Protein AF-A0A535A5F4-F1 (afdb_monomer)

Nearest PDB structures (foldseek):
  5dir-assembly2_B  TM=8.903E-01  e=4.671E-10  Pseudomonas aeruginosa PAO1
  6ryo-assembly1_A  TM=9.021E-01  e=8.769E-10  Staphylococcus aureus
  6ryp-assembly1_A  TM=8.010E-01  e=1.041E-09  Staphylococcus aureus
  5dir-assembly4_D  TM=8.953E-01  e=2.292E-08  Pseudomonas aeruginosa PAO1
  6fms-assembly2_B  TM=8.922E-01  e=5.110E-08  Pseudomonas aeruginosa PAO1

Solvent-accessible surface area (backbone atoms only — not comparable to full-atom values): 15641 Å² total; per-residue (Å²): 134,81,87,81,88,84,91,85,88,80,92,81,91,80,89,80,87,86,87,80,90,81,85,82,90,82,90,82,86,88,77,85,85,89,84,78,95,77,92,80,81,90,79,93,83,89,85,82,86,85,88,79,90,88,89,86,87,78,92,82,92,80,78,90,79,74,83,78,80,80,83,86,80,87,84,86,84,76,71,78,68,60,64,76,71,62,65,70,82,71,59,56,65,55,40,21,50,50,34,14,49,53,40,26,50,53,24,52,49,51,41,51,52,42,66,73,73,35,58,82,76,38,72,46,67,76,52,64,70,42,34,28,43,33,33,38,77,47,44,37,68,91,41,42,88,63,85,37,22,45,58,53,53,51,52,53,41,54,52,50,52,51,49,49,56,50,50,56,63,75,46,67,91,56,66,71,66,57,34,34,33,49,6,28,22,47,9,11,45,49,36,52,47,50,34,36,75,74,70,51,27,32,71,23,31,47,33,44,35,52,87,90,59,53,53,80,60,35,37,61,23,57,54,28,30,52,51,20,49,48,53,52,50,52,51,53,67,75,62,45,69,80,64,70,70,76,80,116

Foldseek 3Di:
DDDDDDDDDDDDDDDDDDDDDDDDDDDDDDDDDDDDDDDDDDDDDDDDDDDDDDDDDDDDDDDDDDPDPPPPDDDPPPDPVVVVVPPPDDCLVVLLQVLLVVLLCQQVVVLVVLPVPAPAQDWDDPPHQFKIWHFYWALQVVCVVVVASLPVLLVVLVVLLVVLVVVSVVQVVHDNVLSSLSSLLNSLSVNQNVCCVPPSTGTFTIWGDHDPDIDPTHTSSVVSNCSSVVVVVVVVVVPPPVVVPPPD

Radius of gyration: 42.4 Å; Cα contacts (8 Å, |Δi|>4): 212; chains: 1; bounding box: 66×108×122 Å

pLDDT: mean 74.23, std 24.76, range [30.0, 98.75]

Structure (mmCIF, N/CA/C/O backbone):
data_AF-A0A535A5F4-F1
#
_entry.id   AF-A0A535A5F4-F1
#
loop_
_atom_site.group_PDB
_atom_site.id
_atom_site.type_symbol
_atom_site.label_atom_id
_atom_site.label_alt_id
_atom_site.label_comp_id
_atom_site.label_asym_id
_atom_site.label_entity_id
_atom_site.label_seq_id
_atom_site.pdbx_PDB_ins_code
_atom_site.Cartn_x
_atom_site.Cartn_y
_atom_site.Cartn_z
_atom_site.occupancy
_atom_site.B_iso_or_equiv
_atom_site.auth_seq_id
_atom_site.auth_comp_id
_atom_site.auth_asym_id
_atom_site.auth_atom_id
_atom_site.pdbx_PDB_model_num
ATOM 1 N N . MET A 1 1 ? 37.051 69.089 -17.758 1.00 39.44 1 MET A N 1
ATOM 2 C CA . MET A 1 1 ? 35.901 70.012 -17.624 1.00 39.44 1 MET A CA 1
ATOM 3 C C . MET A 1 1 ? 34.998 69.446 -16.537 1.00 39.44 1 MET A C 1
ATOM 5 O O . MET A 1 1 ? 34.735 68.257 -16.598 1.00 39.44 1 MET A O 1
ATOM 9 N N . ARG A 1 2 ? 34.909 70.151 -15.394 1.00 38.62 2 ARG A N 1
ATOM 10 C CA . ARG A 1 2 ? 33.674 70.741 -14.811 1.00 38.62 2 ARG A CA 1
ATOM 11 C C . ARG A 1 2 ? 32.606 69.678 -14.514 1.00 38.62 2 ARG A C 1
ATOM 13 O O . ARG A 1 2 ? 32.155 69.034 -15.444 1.00 38.62 2 ARG A O 1
ATOM 20 N N . GLY A 1 3 ? 32.346 69.360 -13.243 1.00 36.31 3 GLY A N 1
ATOM 21 C CA . GLY A 1 3 ? 31.330 70.045 -12.412 1.00 36.31 3 GLY A CA 1
ATOM 22 C C . GLY A 1 3 ? 30.020 69.245 -12.554 1.00 36.31 3 GLY A C 1
ATOM 23 O O . GLY A 1 3 ? 29.757 68.766 -13.641 1.00 36.31 3 GLY A O 1
ATOM 24 N N . GLU A 1 4 ? 29.203 68.905 -11.563 1.00 41.66 4 GLU A N 1
ATOM 25 C CA . GLU A 1 4 ? 28.796 69.539 -10.312 1.00 41.66 4 GLU A CA 1
ATOM 26 C C . GLU A 1 4 ? 28.154 68.453 -9.402 1.00 41.66 4 GLU A C 1
ATOM 28 O O . GLU A 1 4 ? 27.526 67.512 -9.883 1.00 41.66 4 GLU A O 1
ATOM 33 N N . ARG A 1 5 ? 28.309 68.581 -8.077 1.00 45.53 5 ARG A N 1
ATOM 34 C CA . ARG A 1 5 ? 27.265 68.229 -7.076 1.00 45.53 5 ARG A CA 1
ATOM 35 C C . ARG A 1 5 ? 26.479 69.539 -6.770 1.00 45.53 5 ARG A C 1
ATOM 37 O O . ARG A 1 5 ? 26.978 70.559 -7.247 1.00 45.53 5 ARG A O 1
ATOM 44 N N . PRO A 1 6 ? 25.433 69.638 -5.903 1.00 58.66 6 PRO A N 1
ATOM 45 C CA . PRO A 1 6 ? 24.819 68.667 -4.966 1.00 58.66 6 PRO A CA 1
ATOM 46 C C . PRO A 1 6 ? 23.264 68.797 -4.807 1.00 58.66 6 PRO A C 1
ATOM 48 O O . PRO A 1 6 ? 22.626 69.544 -5.538 1.00 58.66 6 PRO A O 1
ATOM 51 N N . ASP A 1 7 ? 22.724 68.156 -3.746 1.00 43.00 7 ASP A N 1
ATOM 52 C CA . ASP A 1 7 ? 21.618 68.657 -2.878 1.00 43.00 7 ASP A CA 1
ATOM 53 C C . ASP A 1 7 ? 20.161 68.392 -3.377 1.00 43.00 7 ASP A C 1
ATOM 55 O O . ASP A 1 7 ? 19.919 68.406 -4.573 1.00 43.00 7 ASP A O 1
ATOM 59 N N . GLN A 1 8 ? 19.097 68.075 -2.613 1.00 45.12 8 GLN A N 1
ATOM 60 C CA . GLN A 1 8 ? 18.689 68.172 -1.191 1.00 45.12 8 GLN A CA 1
ATOM 61 C C . GLN A 1 8 ? 17.629 67.079 -0.905 1.00 45.12 8 GLN A C 1
ATOM 63 O O . GLN A 1 8 ? 16.902 66.682 -1.809 1.00 45.12 8 GLN A O 1
ATOM 68 N N . GLY A 1 9 ? 17.518 66.501 0.295 1.00 36.09 9 GLY A N 1
ATOM 69 C CA . GLY A 1 9 ? 16.697 67.021 1.408 1.00 36.09 9 GLY A CA 1
ATOM 70 C C . GLY A 1 9 ? 15.713 65.915 1.854 1.00 36.09 9 GLY A C 1
ATOM 71 O O . GLY A 1 9 ? 15.371 65.057 1.052 1.00 36.09 9 GLY A O 1
ATOM 72 N N . GLY A 1 10 ? 15.238 65.769 3.091 1.00 38.94 10 GLY A N 1
ATOM 73 C CA . GLY A 1 10 ? 15.421 66.462 4.367 1.00 38.94 10 GLY A CA 1
ATOM 74 C C . GLY A 1 10 ? 15.397 65.408 5.492 1.00 38.94 10 GLY A C 1
ATOM 75 O O . GLY A 1 10 ? 14.951 64.282 5.301 1.00 38.94 10 GLY A O 1
ATOM 76 N N . ASP A 1 11 ? 16.121 65.612 6.585 1.00 42.75 11 ASP A N 1
ATOM 77 C CA . ASP A 1 11 ? 15.753 66.399 7.772 1.00 42.75 11 ASP A CA 1
ATOM 78 C C . ASP A 1 11 ? 14.728 65.703 8.690 1.00 42.75 11 ASP A C 1
ATOM 80 O O . ASP A 1 11 ? 13.557 65.545 8.354 1.00 42.75 11 ASP A O 1
ATOM 84 N N . ARG A 1 12 ? 15.225 65.395 9.901 1.00 48.50 12 ARG A N 1
ATOM 85 C CA . ARG A 1 12 ? 14.626 65.516 11.253 1.00 48.50 12 ARG A CA 1
ATOM 86 C C . ARG A 1 12 ? 14.853 64.248 12.080 1.00 48.50 12 ARG A C 1
ATOM 88 O O . ARG A 1 12 ? 14.164 63.252 11.945 1.00 48.50 12 ARG A O 1
ATOM 95 N N . ARG A 1 13 ? 15.942 64.180 12.855 1.00 38.47 13 ARG A N 1
ATOM 96 C CA . ARG A 1 13 ? 16.091 64.754 14.213 1.00 38.47 13 ARG A CA 1
ATOM 97 C C . ARG A 1 13 ? 15.014 64.248 15.190 1.00 38.47 13 ARG A C 1
ATOM 99 O O . ARG A 1 13 ? 13.941 64.832 15.230 1.00 38.47 13 ARG A O 1
ATOM 106 N N . ARG A 1 14 ? 15.373 63.298 16.068 1.00 42.31 14 ARG A N 1
ATOM 107 C CA . ARG A 1 14 ? 15.559 63.484 17.535 1.00 42.31 14 ARG A CA 1
ATOM 108 C C . ARG A 1 14 ? 15.266 62.215 18.356 1.00 42.31 14 ARG A C 1
ATOM 110 O O . ARG A 1 14 ? 14.206 61.633 18.208 1.00 42.31 14 ARG A O 1
ATOM 117 N N . CYS A 1 15 ? 16.184 61.960 19.304 1.00 33.00 15 CYS A N 1
ATOM 118 C CA . CYS A 1 15 ? 15.957 61.613 20.726 1.00 33.00 15 CYS A CA 1
ATOM 119 C C . CYS A 1 15 ? 15.175 60.315 21.024 1.00 33.00 15 CYS A C 1
ATOM 121 O O . CYS A 1 15 ? 14.023 60.197 20.646 1.00 33.00 15 CYS A O 1
ATOM 123 N N . ARG A 1 16 ? 15.669 59.306 21.752 1.00 38.66 16 ARG A N 1
ATOM 124 C CA . ARG A 1 16 ? 16.337 59.219 23.077 1.00 38.66 16 ARG A CA 1
ATOM 125 C C . ARG A 1 16 ? 16.863 57.764 23.171 1.00 38.66 16 ARG A C 1
ATOM 127 O O . ARG A 1 16 ? 16.154 56.869 22.732 1.00 38.66 16 ARG A O 1
ATOM 134 N N . ALA A 1 17 ? 18.113 57.453 23.509 1.00 37.38 17 ALA A N 1
ATOM 135 C CA . ALA A 1 17 ? 18.771 57.523 24.821 1.00 37.38 17 ALA A CA 1
ATOM 136 C C . ALA A 1 17 ? 18.005 56.823 25.968 1.00 37.38 17 ALA A C 1
ATOM 138 O O . ALA A 1 17 ? 16.895 57.218 26.310 1.00 37.38 17 ALA A O 1
ATOM 139 N N . ASP A 1 18 ? 18.696 55.848 26.563 1.00 41.62 18 ASP A N 1
ATOM 140 C CA . ASP A 1 18 ? 18.536 55.272 27.904 1.00 41.62 18 ASP A CA 1
ATOM 141 C C .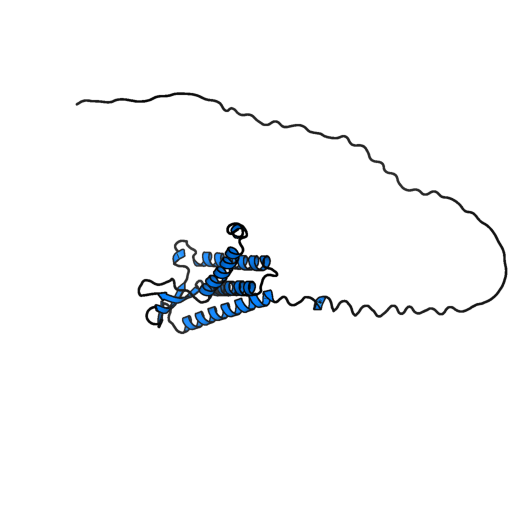 ASP A 1 18 ? 17.475 54.187 28.147 1.00 41.62 18 ASP A C 1
ATOM 143 O O . ASP A 1 18 ? 16.345 54.437 28.556 1.00 41.62 18 ASP A O 1
ATOM 147 N N . GLN A 1 19 ? 17.927 52.932 28.068 1.00 51.25 19 GLN A N 1
ATOM 148 C CA . GLN A 1 19 ? 17.521 51.909 29.033 1.00 51.25 19 GLN A CA 1
ATOM 149 C C . GLN A 1 19 ? 18.762 51.419 29.788 1.00 51.25 19 GLN A C 1
ATOM 151 O O . GLN A 1 19 ? 19.560 50.676 29.212 1.00 51.25 19 GLN A O 1
ATOM 156 N N . PRO A 1 20 ? 18.944 51.786 31.069 1.00 45.97 20 PRO A N 1
ATOM 157 C CA . PRO A 1 20 ? 19.854 51.076 31.938 1.00 45.97 20 PRO A CA 1
ATOM 158 C C . PRO A 1 20 ? 19.118 50.046 32.803 1.00 45.97 20 PRO A C 1
ATOM 160 O O . PRO A 1 20 ? 17.975 50.207 33.226 1.00 45.97 20 PRO A O 1
ATOM 163 N N . ALA A 1 21 ? 19.868 48.976 33.040 1.00 41.94 21 ALA A N 1
ATOM 164 C CA . ALA A 1 21 ? 19.656 47.842 33.921 1.00 41.94 21 ALA A CA 1
ATOM 165 C C . ALA A 1 21 ? 18.841 48.091 35.208 1.00 41.94 21 ALA A C 1
ATOM 167 O O . ALA A 1 21 ? 19.124 48.999 35.985 1.00 41.94 21 ALA A O 1
ATOM 168 N N . GLY A 1 22 ? 17.940 47.150 35.513 1.00 35.28 22 GLY A N 1
ATOM 169 C CA . GLY A 1 22 ? 17.275 47.023 36.810 1.00 35.28 22 GLY A CA 1
ATOM 170 C C . GLY A 1 22 ? 17.069 45.555 37.188 1.00 35.28 22 GLY A C 1
ATOM 171 O O . GLY A 1 22 ? 16.199 44.878 36.652 1.00 35.28 22 GLY A O 1
ATOM 172 N N . ARG A 1 23 ? 17.916 45.061 38.098 1.00 43.16 23 ARG A N 1
ATOM 173 C CA . ARG A 1 23 ? 17.850 43.748 38.772 1.00 43.16 23 ARG A CA 1
ATOM 1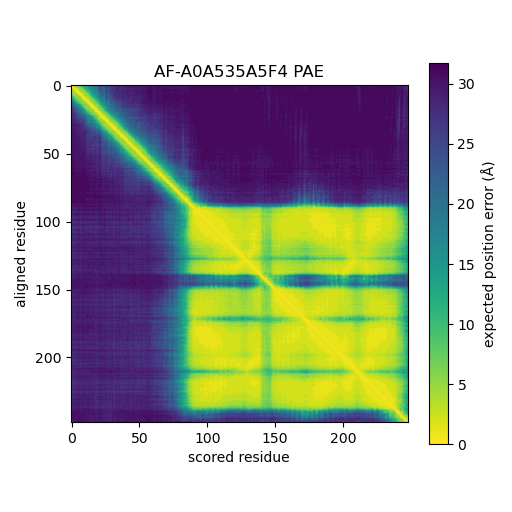74 C C . ARG A 1 23 ? 16.589 43.619 39.665 1.00 43.16 23 ARG A C 1
ATOM 176 O O . ARG A 1 23 ? 15.956 44.626 39.968 1.00 43.16 23 ARG A O 1
ATOM 183 N N . PRO A 1 24 ? 16.230 42.396 40.110 1.00 46.00 24 PRO A N 1
ATOM 184 C CA . PRO A 1 24 ? 14.883 42.049 40.570 1.00 46.00 24 PRO A CA 1
ATOM 185 C C . PRO A 1 24 ? 14.650 42.338 42.063 1.00 46.00 24 PRO A C 1
ATOM 187 O O . PRO A 1 24 ? 15.604 42.277 42.845 1.00 46.00 24 PRO A O 1
ATOM 190 N N . PRO A 1 25 ? 13.393 42.491 42.517 1.00 45.62 25 PRO A N 1
ATOM 191 C CA . PRO A 1 25 ? 13.064 42.363 43.930 1.00 45.62 25 PRO A CA 1
ATOM 192 C C . PRO A 1 25 ? 12.853 40.888 44.312 1.00 45.62 25 PRO A C 1
ATOM 194 O O . PRO A 1 25 ? 11.960 40.208 43.807 1.00 45.62 25 PRO A O 1
ATOM 197 N N . ARG A 1 26 ? 13.678 40.400 45.245 1.00 38.09 26 ARG A N 1
ATOM 198 C CA . ARG A 1 26 ? 13.405 39.236 46.104 1.00 38.09 26 ARG A CA 1
ATOM 199 C C . ARG A 1 26 ? 12.871 39.728 47.460 1.00 38.09 26 ARG A C 1
ATOM 201 O O . ARG A 1 26 ? 13.299 40.781 47.915 1.00 38.09 26 ARG A O 1
ATOM 208 N N . LEU A 1 27 ? 12.113 38.844 48.125 1.00 38.03 27 LEU A N 1
ATOM 209 C CA . LEU A 1 27 ? 11.795 38.739 49.570 1.00 38.03 27 LEU A CA 1
ATOM 210 C C . LEU A 1 27 ? 10.454 39.309 50.068 1.00 38.03 27 LEU A C 1
ATOM 212 O O . LEU A 1 27 ? 10.328 40.494 50.333 1.00 38.03 27 LEU A O 1
ATOM 216 N N . ALA A 1 28 ? 9.532 38.391 50.377 1.00 37.25 28 ALA A N 1
ATOM 217 C CA . ALA A 1 28 ? 9.028 38.111 51.735 1.00 37.25 28 ALA A CA 1
ATOM 218 C C . ALA A 1 28 ? 8.307 36.743 51.664 1.00 37.25 28 ALA A C 1
ATOM 220 O O . ALA A 1 28 ? 7.344 36.600 50.926 1.00 37.25 28 ALA A O 1
ATOM 221 N N . ARG A 1 29 ? 8.843 35.609 52.140 1.00 34.56 29 ARG A N 1
ATOM 222 C CA . ARG A 1 29 ? 9.010 35.163 53.539 1.00 34.56 29 ARG A CA 1
ATOM 223 C C . ARG A 1 29 ? 7.795 35.463 54.426 1.00 34.56 29 ARG A C 1
ATOM 225 O O . ARG A 1 29 ? 7.764 36.486 55.093 1.00 34.56 29 ARG A O 1
ATOM 232 N N . CYS A 1 30 ? 6.916 34.473 54.559 1.00 30.00 30 CYS A N 1
ATOM 233 C CA . CYS A 1 30 ? 6.278 34.172 55.838 1.00 30.00 30 CYS A CA 1
ATOM 234 C C . CYS A 1 30 ? 6.784 32.797 56.288 1.00 30.00 30 CYS A C 1
ATOM 236 O O . CYS A 1 30 ? 6.578 31.790 55.614 1.00 30.00 30 CYS A O 1
ATOM 238 N N . ARG A 1 31 ? 7.526 32.790 57.396 1.00 34.81 31 ARG A N 1
ATOM 239 C CA . ARG A 1 31 ? 7.988 31.609 58.123 1.00 34.81 31 ARG A CA 1
ATOM 240 C C . ARG A 1 31 ? 7.394 31.732 59.526 1.00 34.81 31 ARG A C 1
ATOM 242 O O . ARG A 1 31 ? 7.676 32.733 60.168 1.00 34.81 31 ARG A O 1
ATOM 249 N N . ASP A 1 32 ? 6.562 30.750 59.874 1.00 42.47 32 ASP A N 1
ATOM 250 C CA . ASP A 1 32 ? 6.364 30.042 61.159 1.00 42.47 32 ASP A CA 1
ATOM 251 C C . ASP A 1 32 ? 6.360 30.830 62.497 1.00 42.47 32 ASP A C 1
ATOM 253 O O . ASP A 1 32 ? 7.141 31.760 62.687 1.00 42.47 32 ASP A O 1
ATOM 257 N N . PRO A 1 33 ? 5.567 30.397 63.498 1.00 44.81 33 PRO A N 1
ATOM 258 C CA . PRO A 1 33 ? 6.141 29.395 64.398 1.00 44.81 33 PRO A CA 1
ATOM 259 C C . PRO A 1 33 ? 5.162 28.320 64.893 1.00 44.81 33 PRO A C 1
ATOM 261 O O . PRO A 1 33 ? 4.018 28.578 65.274 1.00 44.81 33 PRO A O 1
ATOM 264 N N . GLY A 1 34 ? 5.703 27.110 65.001 1.00 30.88 34 GLY A N 1
ATOM 265 C CA . GLY A 1 34 ? 5.044 25.949 65.560 1.00 30.88 34 GLY A CA 1
ATOM 266 C C . GLY A 1 34 ? 4.652 26.024 67.038 1.00 30.88 34 GLY A C 1
ATOM 267 O O . GLY A 1 34 ? 5.195 26.766 67.853 1.00 30.88 34 GLY A O 1
ATOM 268 N N . ARG A 1 35 ? 3.728 25.127 67.374 1.00 38.84 35 ARG A N 1
ATOM 269 C CA . ARG A 1 35 ? 3.528 24.442 68.661 1.00 38.84 35 ARG A CA 1
ATOM 270 C C . ARG A 1 35 ? 2.884 23.106 68.278 1.00 38.84 35 ARG A C 1
ATOM 272 O O . ARG A 1 35 ? 1.995 23.092 67.445 1.00 38.84 35 ARG A O 1
ATOM 279 N N . GLY A 1 36 ? 3.238 21.941 68.779 1.00 34.19 36 GLY A N 1
ATOM 280 C CA . GLY A 1 36 ? 4.087 21.541 69.880 1.00 34.19 36 GLY A CA 1
ATOM 281 C C . GLY A 1 36 ? 3.711 20.083 70.138 1.00 34.19 36 GLY A C 1
ATOM 282 O O . GLY A 1 36 ? 2.531 19.750 70.224 1.00 34.19 36 GLY A O 1
ATOM 283 N N . ALA A 1 37 ? 4.713 19.218 70.191 1.00 37.72 37 ALA A N 1
ATOM 284 C CA . ALA A 1 37 ? 4.582 17.814 70.537 1.00 37.72 37 ALA A CA 1
ATOM 285 C C . ALA A 1 37 ? 3.954 17.615 71.927 1.00 37.72 37 ALA A C 1
ATOM 287 O O . ALA A 1 37 ? 4.366 18.303 72.859 1.00 37.72 37 ALA A O 1
ATOM 288 N N . ARG A 1 38 ? 3.041 16.640 72.058 1.00 39.78 38 ARG A N 1
ATOM 289 C CA . ARG A 1 38 ? 2.759 15.786 73.241 1.00 39.78 38 ARG A CA 1
ATOM 290 C C . ARG A 1 38 ? 2.048 14.540 72.695 1.00 39.78 38 ARG A C 1
ATOM 292 O O . ARG A 1 38 ? 0.978 14.671 72.120 1.00 39.78 38 ARG A O 1
ATOM 299 N N . ASP A 1 39 ? 2.671 13.373 72.569 1.00 37.47 39 ASP A N 1
ATOM 300 C CA . ASP A 1 39 ? 3.054 12.410 73.615 1.00 37.47 39 ASP A CA 1
ATOM 301 C C . ASP A 1 39 ? 2.054 12.265 74.777 1.00 37.47 39 ASP A C 1
ATOM 303 O O . ASP A 1 39 ? 1.760 13.239 75.472 1.00 37.47 39 ASP A O 1
ATOM 307 N N . ARG A 1 40 ? 1.577 11.020 74.943 1.00 40.19 40 ARG A N 1
ATOM 308 C CA . ARG A 1 40 ? 0.988 10.324 76.111 1.00 40.19 40 ARG A CA 1
ATOM 309 C C . ARG A 1 40 ? 0.082 9.216 75.569 1.00 40.19 40 ARG A C 1
ATOM 311 O O . ARG A 1 40 ? -1.001 9.471 75.061 1.00 40.19 40 ARG A O 1
ATOM 318 N N . SER A 1 41 ? 0.583 8.001 75.392 1.00 34.81 41 SER A N 1
ATOM 319 C CA . SER A 1 41 ? 0.882 7.008 76.431 1.00 34.81 41 SER A CA 1
ATOM 320 C C . SER A 1 41 ? -0.363 6.493 77.176 1.00 34.81 41 SER A C 1
ATOM 322 O O . SER A 1 41 ? -1.107 7.214 77.834 1.00 34.81 41 SER A O 1
ATOM 324 N N . ARG A 1 42 ? -0.552 5.182 76.995 1.00 39.19 42 ARG A N 1
ATOM 325 C CA . ARG A 1 42 ? -1.189 4.173 77.853 1.00 39.19 42 ARG A CA 1
ATOM 326 C C . ARG A 1 42 ? -1.466 4.590 79.308 1.00 39.19 42 ARG A C 1
ATOM 328 O O . ARG A 1 42 ? -0.549 5.049 79.985 1.00 39.19 42 ARG A O 1
ATOM 335 N N . ARG A 1 43 ? -2.645 4.185 79.806 1.00 38.12 43 ARG A N 1
ATOM 336 C CA . ARG A 1 43 ? -2.921 3.337 81.004 1.00 38.12 43 ARG A CA 1
ATOM 337 C C . ARG A 1 43 ? -4.392 3.551 81.408 1.00 38.12 43 ARG A C 1
ATOM 339 O O . ARG A 1 43 ? -4.822 4.685 81.550 1.00 38.12 43 ARG A O 1
ATOM 346 N N . ASP A 1 44 ? -5.257 2.542 81.327 1.00 41.53 44 ASP A N 1
ATOM 347 C CA . ASP A 1 44 ? -5.538 1.523 82.360 1.00 41.53 44 ASP A CA 1
ATOM 348 C C . ASP A 1 44 ? -5.766 2.092 83.768 1.00 41.53 44 ASP A C 1
ATOM 350 O O . ASP A 1 44 ? -4.786 2.380 84.443 1.00 41.53 44 ASP A O 1
ATOM 354 N N . VAL A 1 45 ? -7.039 2.192 84.189 1.00 42.44 45 VAL A N 1
ATOM 355 C CA . VAL A 1 45 ? -7.610 1.942 85.540 1.00 42.44 45 VAL A CA 1
ATOM 356 C C . VAL A 1 45 ? -9.138 1.863 85.315 1.00 42.44 45 VAL A C 1
ATOM 358 O O . VAL A 1 45 ? -9.739 2.817 84.842 1.00 42.44 45 VAL A O 1
ATOM 361 N N . GLY A 1 46 ? -9.832 0.732 85.443 1.00 34.44 46 GLY A N 1
ATOM 362 C CA . GLY A 1 46 ? -10.101 0.021 86.688 1.00 34.44 46 GLY A CA 1
ATOM 363 C C . GLY A 1 46 ? -11.440 0.479 87.288 1.00 34.44 46 GLY A C 1
ATOM 364 O O . GLY A 1 46 ? -11.517 1.548 87.888 1.00 34.44 46 GLY A O 1
ATOM 365 N N . ARG A 1 47 ? -12.496 -0.344 87.197 1.00 37.88 47 ARG A N 1
ATOM 366 C CA . ARG A 1 47 ? -13.585 -0.284 88.185 1.00 37.88 47 ARG A CA 1
ATOM 367 C C . ARG A 1 47 ? -14.216 -1.643 88.464 1.00 37.88 47 ARG A C 1
ATOM 369 O O . ARG A 1 47 ? -14.536 -2.423 87.574 1.00 37.88 47 ARG A O 1
ATOM 376 N N . CYS A 1 48 ? -14.317 -1.893 89.762 1.00 34.22 48 CYS A N 1
ATOM 377 C CA . CYS A 1 48 ? -14.619 -3.145 90.427 1.00 34.22 48 CYS A CA 1
ATOM 378 C C . CYS A 1 48 ? -16.110 -3.507 90.461 1.00 34.22 48 CYS A C 1
ATOM 380 O O . CYS A 1 48 ? -16.967 -2.659 90.678 1.00 34.22 48 CYS A O 1
ATOM 382 N N . ARG A 1 49 ? -16.331 -4.826 90.358 1.00 42.19 49 ARG A N 1
ATOM 383 C CA . ARG A 1 49 ? -17.238 -5.718 91.112 1.00 42.19 49 ARG A CA 1
ATOM 384 C C . ARG A 1 49 ? -18.501 -5.139 91.770 1.00 42.19 49 ARG A C 1
ATOM 386 O O . ARG A 1 49 ? -18.418 -4.379 92.728 1.00 42.19 49 ARG A O 1
ATOM 393 N N . ALA A 1 50 ? -19.616 -5.820 91.496 1.00 40.19 50 ALA A N 1
ATOM 394 C CA . ALA A 1 50 ? -20.608 -6.166 92.513 1.00 40.19 50 ALA A CA 1
ATOM 395 C C . ALA A 1 50 ? -20.867 -7.686 92.496 1.00 40.19 50 ALA A C 1
ATOM 397 O O . ALA A 1 50 ? -21.147 -8.275 91.456 1.00 40.19 50 ALA A O 1
ATOM 398 N N . ARG A 1 51 ? -20.720 -8.318 93.667 1.00 43.25 51 ARG A N 1
ATOM 399 C CA . ARG A 1 51 ? -21.080 -9.712 93.974 1.00 43.25 51 ARG A CA 1
ATOM 400 C C . ARG A 1 51 ? -22.469 -9.750 94.621 1.00 43.25 51 ARG A C 1
ATOM 402 O O . ARG A 1 51 ? -22.691 -8.966 95.537 1.00 43.25 51 ARG A O 1
ATOM 409 N N . ARG A 1 52 ? -23.299 -10.741 94.273 1.00 42.78 52 ARG A N 1
ATOM 410 C CA . ARG A 1 52 ? -24.271 -11.467 95.137 1.00 42.78 52 ARG A CA 1
ATOM 411 C C . ARG A 1 52 ? -24.374 -12.881 94.516 1.00 42.78 52 ARG A C 1
ATOM 413 O O . ARG A 1 52 ? -24.529 -12.963 93.308 1.00 42.78 52 ARG A O 1
ATOM 420 N N . GLY A 1 53 ? -24.029 -14.012 95.151 1.00 36.19 53 GLY A N 1
ATOM 421 C CA . GLY A 1 53 ? -24.633 -14.635 96.341 1.00 36.19 53 GLY A CA 1
ATOM 422 C C . GLY A 1 53 ? -26.057 -15.095 95.989 1.00 36.19 53 GLY A C 1
ATOM 423 O O . GLY A 1 53 ? -26.833 -14.247 95.587 1.00 36.19 53 GLY A O 1
ATOM 424 N N . ALA A 1 54 ? -26.531 -16.337 96.095 1.00 40.50 54 ALA A N 1
ATOM 425 C CA . ALA A 1 54 ? -26.051 -17.638 96.557 1.00 40.50 54 ALA A CA 1
ATOM 426 C C . ALA A 1 54 ? -27.186 -18.663 96.270 1.00 40.50 54 ALA A C 1
ATOM 428 O O . ALA A 1 54 ? -28.341 -18.249 96.231 1.00 40.50 54 ALA A O 1
ATOM 429 N N . ARG A 1 55 ? -26.872 -19.970 96.209 1.00 41.59 55 ARG A N 1
ATOM 430 C CA . ARG A 1 55 ? -27.616 -21.136 96.774 1.00 41.59 55 ARG A CA 1
ATOM 431 C C . ARG A 1 55 ? -27.728 -22.359 95.853 1.00 41.59 55 ARG A C 1
ATOM 433 O O . ARG A 1 55 ? -27.746 -22.273 94.635 1.00 41.59 55 ARG A O 1
ATOM 440 N N . ARG A 1 56 ? -27.698 -23.497 96.554 1.00 44.31 56 ARG A N 1
ATOM 441 C CA . ARG A 1 56 ? -27.549 -24.901 96.154 1.00 44.31 56 ARG A CA 1
ATOM 442 C C . ARG A 1 56 ? -28.877 -25.553 95.744 1.00 44.31 56 ARG A C 1
ATOM 444 O O . ARG A 1 56 ? -29.933 -25.110 96.181 1.00 44.31 56 ARG A O 1
ATOM 451 N N . GLY A 1 57 ? -28.748 -26.701 95.076 1.00 35.97 57 GLY A N 1
ATOM 452 C CA . GLY A 1 57 ? -29.785 -27.703 94.779 1.00 35.97 57 GLY A CA 1
ATOM 453 C C . GLY A 1 57 ? -29.780 -27.966 93.275 1.00 35.97 57 GLY A C 1
ATOM 454 O O . GLY A 1 57 ? -29.696 -27.018 92.513 1.00 35.97 57 GLY A O 1
ATOM 455 N N . GLY A 1 58 ? -29.773 -29.164 92.712 1.00 35.09 58 GLY A N 1
ATOM 456 C CA . GLY A 1 58 ? -30.047 -30.542 93.110 1.00 35.09 58 GLY A CA 1
ATOM 457 C C . GLY A 1 58 ? -30.197 -31.298 91.771 1.00 35.09 58 GLY A C 1
ATOM 458 O O . GLY A 1 58 ? -30.425 -30.666 90.742 1.00 35.09 58 GLY A O 1
ATOM 459 N N . GLY A 1 59 ? -29.943 -32.604 91.745 1.00 37.88 59 GLY A N 1
ATOM 460 C CA . GLY A 1 59 ? -29.584 -33.366 90.540 1.00 37.88 59 GLY A CA 1
ATOM 461 C C . GLY A 1 59 ? -30.563 -33.396 89.353 1.00 37.88 59 GLY A C 1
ATOM 462 O O . GLY A 1 59 ? -31.774 -33.341 89.521 1.00 37.88 59 GLY A O 1
ATOM 463 N N . ALA A 1 60 ? -29.987 -33.599 88.161 1.00 49.44 60 ALA A N 1
ATOM 464 C CA . ALA A 1 60 ? -30.478 -34.473 87.085 1.00 49.44 60 ALA A CA 1
ATOM 465 C C . ALA A 1 60 ? -29.386 -34.597 85.991 1.00 49.44 60 ALA A C 1
ATOM 467 O O . ALA A 1 60 ? -28.818 -33.573 85.604 1.00 49.44 60 ALA A O 1
ATOM 468 N N . PRO A 1 61 ? -29.058 -35.795 85.466 1.00 55.97 61 PRO A N 1
ATOM 469 C CA . PRO A 1 61 ? -28.149 -35.928 84.331 1.00 55.97 61 PRO A CA 1
ATOM 470 C C . PRO A 1 61 ? -28.935 -35.903 83.010 1.00 55.97 61 PRO A C 1
ATOM 472 O O . PRO A 1 61 ? -29.868 -36.677 82.818 1.00 55.97 61 PRO A O 1
ATOM 475 N N . ALA A 1 62 ? -28.540 -35.041 82.071 1.00 51.69 62 ALA A N 1
ATOM 476 C CA . ALA A 1 62 ? -29.093 -34.996 80.714 1.00 51.69 62 ALA A CA 1
ATOM 477 C C . ALA A 1 62 ? -28.007 -34.560 79.702 1.00 51.69 62 ALA A C 1
ATOM 479 O O . ALA A 1 62 ? -26.994 -33.978 80.087 1.00 51.69 62 ALA A O 1
ATOM 480 N N . PRO A 1 63 ? -28.169 -34.857 78.404 1.00 47.94 63 PRO A N 1
ATOM 481 C CA . PRO A 1 63 ? -27.627 -36.029 77.731 1.00 47.94 63 PRO A CA 1
ATOM 482 C C . PRO A 1 63 ? -26.314 -35.743 76.975 1.00 47.94 63 PRO A C 1
ATOM 484 O O . PRO A 1 63 ? -25.953 -34.602 76.682 1.00 47.94 63 PRO A O 1
ATOM 487 N N . ARG A 1 64 ? -25.608 -36.822 76.611 1.00 49.34 64 ARG A N 1
ATOM 488 C CA . ARG A 1 64 ? -24.388 -36.818 75.785 1.00 49.34 64 ARG A CA 1
ATOM 489 C C . ARG A 1 64 ? -24.589 -36.009 74.494 1.00 49.34 64 ARG A C 1
ATOM 491 O O . ARG A 1 64 ? -25.294 -36.442 73.582 1.00 49.34 64 ARG A O 1
ATOM 498 N N . ARG A 1 65 ? -23.913 -34.861 74.385 1.00 46.72 65 ARG A N 1
ATOM 499 C CA . ARG A 1 65 ? -23.757 -34.124 73.125 1.00 46.72 65 ARG A CA 1
ATOM 500 C C . ARG A 1 65 ? -22.864 -34.937 72.187 1.00 46.72 65 ARG A C 1
ATOM 502 O O . ARG A 1 65 ? -21.676 -35.097 72.449 1.00 46.72 65 ARG A O 1
ATOM 509 N N . ARG A 1 66 ? -23.431 -35.449 71.092 1.00 54.69 66 ARG A N 1
ATOM 510 C CA . ARG A 1 66 ? -22.640 -35.953 69.961 1.00 54.69 66 ARG A CA 1
ATOM 511 C C . ARG A 1 66 ? -21.879 -34.772 69.341 1.00 54.69 66 ARG A C 1
ATOM 513 O O . ARG A 1 66 ? -22.507 -33.730 69.128 1.00 54.69 66 ARG A O 1
ATOM 520 N N . PRO A 1 67 ? -20.583 -34.895 69.019 1.00 48.97 67 PRO A N 1
ATOM 521 C CA . PRO A 1 67 ? -19.924 -33.891 68.201 1.00 48.97 67 PRO A CA 1
ATOM 522 C C . PRO A 1 67 ? -20.592 -33.906 66.822 1.00 48.97 67 PRO A C 1
ATOM 524 O O . PRO A 1 67 ? -20.584 -34.919 66.123 1.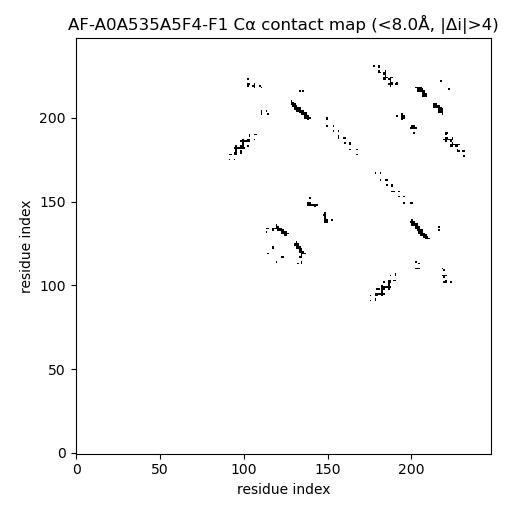00 48.97 67 PRO A O 1
ATOM 527 N N . ARG A 1 68 ? -21.232 -32.795 66.443 1.00 46.81 68 ARG A N 1
ATOM 528 C CA . ARG A 1 68 ? -21.617 -32.574 65.049 1.00 46.81 68 ARG A CA 1
ATOM 529 C C . ARG A 1 68 ? -20.317 -32.423 64.269 1.00 46.81 68 ARG A C 1
ATOM 531 O O . ARG A 1 68 ? -19.619 -31.426 64.428 1.00 46.81 68 ARG A O 1
ATOM 538 N N . LEU A 1 69 ? -19.992 -33.434 63.469 1.00 50.66 69 LEU A N 1
ATOM 539 C CA . LEU A 1 69 ? -19.004 -33.330 62.405 1.00 50.66 69 LEU A CA 1
ATOM 540 C C . LEU A 1 69 ? -19.416 -32.156 61.516 1.00 50.66 69 LEU A C 1
ATOM 542 O O . LEU A 1 69 ? -20.425 -32.203 60.817 1.00 50.66 69 LEU A O 1
ATOM 546 N N . SER A 1 70 ? -18.651 -31.075 61.613 1.00 48.47 70 SER A N 1
ATOM 547 C CA . SER A 1 70 ? -18.668 -29.980 60.659 1.00 48.47 70 SER A CA 1
ATOM 548 C C . SER A 1 70 ? -18.145 -30.522 59.329 1.00 48.47 70 SER A C 1
ATOM 550 O O . SER A 1 70 ? -16.943 -30.500 59.072 1.00 48.47 70 SER A O 1
ATOM 552 N N . THR A 1 71 ? -19.034 -31.011 58.467 1.00 50.19 71 THR A N 1
ATOM 553 C CA . THR A 1 71 ? -18.735 -31.217 57.046 1.00 50.19 71 THR A CA 1
ATOM 554 C C . THR A 1 71 ? -18.771 -29.868 56.327 1.00 50.19 71 THR A C 1
ATOM 556 O O . THR A 1 71 ? -19.644 -29.571 55.518 1.00 50.19 71 THR A O 1
ATOM 559 N N . SER A 1 72 ? -17.791 -29.020 56.636 1.00 52.25 72 SER A N 1
ATOM 560 C CA . SER A 1 72 ? -17.448 -27.842 55.839 1.00 52.25 72 SER A CA 1
ATOM 561 C C . SER A 1 72 ? -16.506 -28.270 54.715 1.00 52.25 72 SER A C 1
ATOM 563 O O . SER A 1 72 ? -15.310 -28.006 54.778 1.00 52.25 72 SER A O 1
ATOM 565 N N . ALA A 1 73 ? -17.010 -28.984 53.710 1.00 55.31 73 ALA A N 1
ATOM 566 C CA . ALA A 1 73 ? -16.216 -29.315 52.526 1.00 55.31 73 ALA A CA 1
ATOM 567 C C . ALA A 1 73 ? -17.111 -29.754 51.363 1.00 55.31 73 ALA A C 1
ATOM 569 O O . ALA A 1 73 ? -17.264 -30.943 51.111 1.00 55.31 73 ALA A O 1
ATOM 570 N N . SER A 1 74 ? -17.731 -28.795 50.673 1.00 50.12 74 SER A N 1
ATOM 571 C CA . SER A 1 74 ? -18.059 -28.888 49.237 1.00 50.12 74 SER A CA 1
ATOM 572 C C . SER A 1 74 ? -18.946 -27.719 48.839 1.00 50.12 74 SER A C 1
ATOM 574 O O . SER A 1 74 ? -20.166 -27.840 48.792 1.00 50.12 74 SER A O 1
ATOM 576 N N . ARG A 1 75 ? -18.352 -26.555 48.565 1.00 49.50 75 ARG A N 1
ATOM 577 C CA . ARG A 1 75 ? -19.040 -25.520 47.772 1.00 49.50 75 ARG A CA 1
ATOM 578 C C . ARG A 1 75 ? -18.113 -24.546 47.043 1.00 49.50 75 ARG A C 1
ATOM 580 O O . ARG A 1 75 ? -18.562 -23.492 46.613 1.00 49.50 75 ARG A O 1
ATOM 587 N N . THR A 1 76 ? -16.851 -24.920 46.825 1.00 48.44 76 THR A N 1
ATOM 588 C CA . THR A 1 76 ? -15.841 -24.026 46.227 1.00 48.44 76 THR A CA 1
ATOM 589 C C . THR A 1 76 ? -15.210 -24.602 44.957 1.00 48.44 76 THR A C 1
ATOM 591 O O . THR A 1 76 ? -14.017 -24.450 44.743 1.00 48.44 76 THR A O 1
ATOM 594 N N . ILE A 1 77 ? -15.984 -25.289 44.105 1.00 54.81 77 ILE A N 1
ATOM 595 C CA . ILE A 1 77 ? -15.497 -25.741 42.777 1.00 54.81 77 ILE A CA 1
ATOM 596 C C . ILE A 1 77 ? -16.388 -25.223 41.622 1.00 54.81 7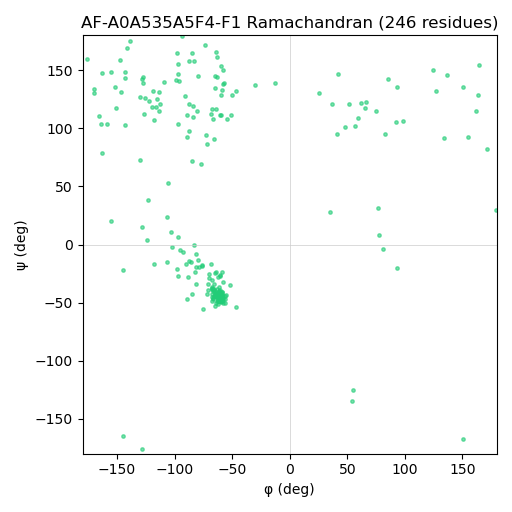7 ILE A C 1
ATOM 598 O O . ILE A 1 77 ? -16.134 -25.495 40.459 1.00 54.81 77 ILE A O 1
ATOM 602 N N . GLY A 1 78 ? -17.406 -24.397 41.898 1.00 49.41 78 GLY A N 1
ATOM 603 C CA . GLY A 1 78 ? -18.337 -23.923 40.858 1.00 49.41 78 GLY A CA 1
ATOM 604 C C . GLY A 1 78 ? -18.069 -22.534 40.267 1.00 49.41 78 GLY A C 1
ATOM 605 O O . GLY A 1 78 ? -18.569 -22.244 39.188 1.00 49.41 78 GLY A O 1
ATOM 606 N N . HIS A 1 79 ? -17.323 -21.656 40.947 1.00 48.91 79 HIS A N 1
ATOM 607 C CA . HIS A 1 79 ? -17.381 -20.214 40.642 1.00 48.91 79 HIS A CA 1
ATOM 608 C C . HIS A 1 79 ? -16.163 -19.630 39.911 1.00 48.91 79 HIS A C 1
ATOM 610 O O . HIS A 1 79 ? -16.263 -18.543 39.353 1.00 48.91 79 HIS A O 1
ATOM 616 N N . VAL A 1 80 ? -15.030 -20.340 39.865 1.00 51.34 80 VAL A N 1
ATOM 617 C CA . VAL A 1 80 ? -13.776 -19.794 39.296 1.00 51.34 80 VAL A CA 1
ATOM 618 C C . VAL A 1 80 ? -13.634 -20.086 37.791 1.00 51.34 80 VAL A C 1
ATOM 620 O O . VAL A 1 80 ? -12.880 -19.420 37.091 1.00 51.34 80 VAL A O 1
ATOM 623 N N . SER A 1 81 ? -14.404 -21.033 37.243 1.00 52.72 81 SER A N 1
ATOM 624 C CA . SER A 1 81 ? -14.333 -21.393 35.815 1.00 52.72 81 SER A CA 1
ATOM 625 C C . SER A 1 81 ? -15.151 -20.454 34.907 1.00 52.72 81 SER A C 1
ATOM 627 O O . SER A 1 81 ? -14.830 -20.282 33.732 1.00 52.72 81 SER A O 1
ATOM 629 N N . SER A 1 82 ? -16.172 -19.774 35.443 1.00 53.31 82 SER A N 1
ATOM 630 C CA . SER A 1 82 ? -17.114 -18.977 34.644 1.00 53.31 82 SER A CA 1
ATOM 631 C C . SER A 1 82 ? -16.677 -17.540 34.341 1.00 53.31 82 SER A C 1
ATOM 633 O O . SER A 1 82 ? -17.274 -16.908 33.472 1.00 53.31 82 SER A O 1
ATOM 635 N N . GLU A 1 83 ? -15.669 -16.995 35.028 1.00 48.41 83 GLU A N 1
ATOM 636 C CA . GLU A 1 83 ? -15.168 -15.636 34.7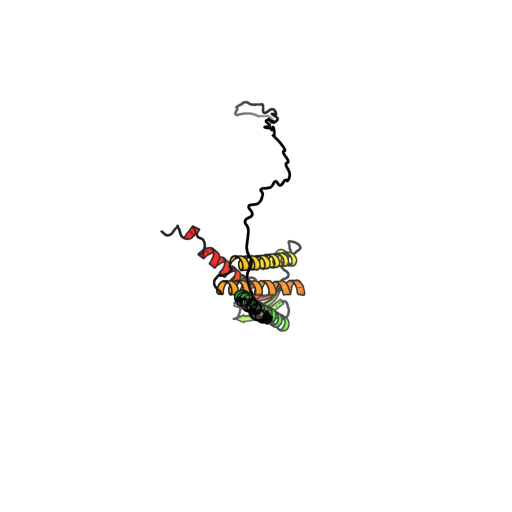47 1.00 48.41 83 GLU A CA 1
ATOM 637 C C . GLU A 1 83 ? -14.199 -15.606 33.558 1.00 48.41 83 GLU A C 1
ATOM 639 O O . GLU A 1 83 ? -14.235 -14.670 32.757 1.00 48.41 83 GLU A O 1
ATOM 644 N N . ALA A 1 84 ? -13.402 -16.662 33.363 1.00 49.47 84 ALA A N 1
ATOM 645 C CA . ALA A 1 84 ? -12.533 -16.799 32.191 1.00 49.47 84 ALA A CA 1
ATOM 646 C C . ALA A 1 84 ? -13.333 -16.985 30.885 1.00 49.47 84 ALA A C 1
ATOM 648 O O . ALA A 1 84 ? -12.909 -16.521 29.828 1.00 49.47 84 ALA A O 1
ATOM 649 N N . ALA A 1 85 ? -14.519 -17.596 30.969 1.00 53.00 85 ALA A N 1
ATOM 650 C CA . ALA A 1 85 ? -15.391 -17.883 29.829 1.00 53.00 85 ALA A CA 1
ATOM 651 C C . ALA A 1 85 ? -16.255 -16.688 29.364 1.00 53.00 85 ALA A C 1
ATOM 653 O O . ALA A 1 85 ? -16.908 -16.773 28.328 1.00 53.00 85 ALA A O 1
ATOM 654 N N . ARG A 1 86 ? -16.273 -15.568 30.105 1.00 55.31 86 ARG A N 1
ATOM 655 C CA . ARG A 1 86 ? -17.096 -14.376 29.799 1.00 55.31 86 ARG A CA 1
ATOM 656 C C . ARG A 1 86 ? -16.316 -13.214 29.187 1.00 55.31 86 ARG A C 1
ATOM 658 O O . ARG A 1 86 ? -16.864 -12.121 29.040 1.00 55.31 86 ARG A O 1
ATOM 665 N N . ARG A 1 87 ? -15.059 -13.418 28.782 1.00 60.59 87 ARG A N 1
ATOM 666 C CA . ARG A 1 87 ? -14.417 -12.492 27.840 1.00 60.59 87 ARG A CA 1
ATOM 667 C C . ARG A 1 87 ? -15.059 -12.720 26.476 1.00 60.59 87 ARG A C 1
ATOM 669 O O . ARG A 1 87 ? -14.582 -13.542 25.703 1.00 60.59 87 ARG A O 1
ATOM 676 N N . GLY A 1 88 ? -16.178 -12.038 26.227 1.00 65.25 88 GLY A N 1
ATOM 677 C CA . GLY A 1 88 ? -16.831 -12.042 24.921 1.00 65.25 88 GLY A CA 1
ATOM 678 C C . GLY A 1 88 ? -15.791 -11.819 23.825 1.00 65.25 88 GLY A C 1
ATOM 679 O O . GLY A 1 88 ? -14.917 -10.958 23.966 1.00 65.25 88 GLY A O 1
ATOM 680 N N . ILE A 1 89 ? -15.840 -12.646 22.780 1.00 79.50 89 ILE A N 1
ATOM 681 C CA . ILE A 1 89 ? -14.914 -12.555 21.652 1.00 79.50 89 ILE A CA 1
ATOM 682 C C . ILE A 1 89 ? -15.101 -11.174 21.026 1.00 79.50 89 ILE A C 1
ATOM 684 O O . ILE A 1 89 ? -16.148 -10.876 20.456 1.00 79.50 89 ILE A O 1
ATOM 688 N N . ARG A 1 90 ? -14.085 -10.320 21.166 1.00 85.12 90 ARG A N 1
ATOM 689 C CA . ARG A 1 90 ? -14.009 -9.052 20.441 1.00 85.12 90 ARG A CA 1
ATOM 690 C C . ARG A 1 90 ? -13.807 -9.380 18.968 1.00 85.12 90 ARG A C 1
ATOM 692 O O . ARG A 1 90 ? -12.816 -10.017 18.614 1.00 85.12 90 ARG A O 1
ATOM 699 N N . VAL A 1 91 ? -14.766 -9.002 18.130 1.00 92.38 91 VAL A N 1
ATOM 700 C CA . VAL A 1 91 ? -14.750 -9.282 16.685 1.00 92.38 91 VAL A CA 1
ATOM 701 C C . VAL A 1 91 ? -13.892 -8.276 15.918 1.00 92.38 91 VAL A C 1
ATOM 703 O O . VAL A 1 91 ? -13.433 -8.558 14.817 1.00 92.38 91 VAL A O 1
ATOM 706 N N . GLU A 1 92 ? -13.621 -7.115 16.511 1.00 93.00 92 GLU A N 1
ATOM 707 C CA . GLU A 1 92 ? -12.900 -5.999 15.906 1.00 93.00 92 GLU A CA 1
ATOM 708 C C . GLU A 1 92 ? -11.474 -6.380 15.467 1.00 93.00 92 GLU A C 1
ATOM 710 O O . GLU A 1 92 ? -11.150 -6.150 14.300 1.00 93.00 92 GLU A O 1
ATOM 715 N N . PRO A 1 93 ? -10.631 -7.028 16.305 1.00 94.50 93 PRO A N 1
ATOM 716 C CA . PRO A 1 93 ? -9.309 -7.482 15.871 1.00 94.50 93 PRO A CA 1
ATOM 717 C C . PRO A 1 93 ? -9.381 -8.497 14.727 1.00 94.50 93 PRO A C 1
ATOM 719 O O . PRO A 1 93 ? -8.540 -8.469 13.832 1.00 94.50 93 PRO A O 1
ATOM 722 N N . ALA A 1 94 ? -10.383 -9.382 14.742 1.00 95.69 94 ALA A N 1
ATOM 723 C CA . ALA A 1 94 ? -10.563 -10.385 13.698 1.00 95.69 94 ALA A CA 1
ATOM 724 C C . ALA A 1 94 ? -10.939 -9.736 12.359 1.00 95.69 94 ALA A C 1
ATOM 726 O O . ALA A 1 94 ? -10.442 -10.153 11.316 1.00 95.69 94 ALA A O 1
ATOM 727 N N . ILE A 1 95 ? -11.753 -8.677 12.375 1.00 97.00 95 ILE A N 1
ATOM 728 C CA . ILE A 1 95 ? -12.111 -7.909 11.175 1.00 97.00 95 ILE A CA 1
ATOM 729 C C . ILE A 1 95 ? -10.893 -7.164 10.619 1.00 97.00 95 ILE A C 1
ATOM 731 O O . ILE A 1 95 ? -10.613 -7.277 9.429 1.00 97.00 95 ILE A O 1
ATOM 735 N N . VAL A 1 96 ? -10.136 -6.453 11.467 1.00 97.44 96 VAL A N 1
ATOM 736 C CA . VAL A 1 96 ? -8.900 -5.774 11.026 1.00 97.44 96 VAL A CA 1
ATOM 737 C C . VAL A 1 96 ? -7.929 -6.792 10.428 1.00 97.44 96 VAL A C 1
ATOM 739 O O . VAL A 1 96 ? -7.430 -6.596 9.323 1.00 97.44 96 VAL A O 1
ATOM 742 N N . GLY A 1 97 ? -7.679 -7.887 11.151 1.00 97.88 97 GLY A N 1
ATOM 743 C CA . GLY A 1 97 ? -6.726 -8.916 10.750 1.00 97.88 97 GLY A CA 1
ATOM 744 C C . GLY A 1 97 ? -7.126 -9.631 9.462 1.00 97.88 97 GLY A C 1
ATOM 745 O O . GLY A 1 97 ? -6.285 -9.813 8.588 1.00 97.88 97 GLY A O 1
ATOM 746 N N . SER A 1 98 ? -8.403 -9.993 9.307 1.00 98.25 98 SER A N 1
ATOM 747 C CA . SER A 1 98 ? -8.895 -10.657 8.092 1.00 98.25 98 SER A CA 1
ATOM 748 C C . SER A 1 98 ? -8.844 -9.741 6.870 1.00 98.25 98 SER A C 1
ATOM 750 O O . SER A 1 98 ? -8.327 -10.156 5.836 1.00 98.25 98 SER A O 1
ATOM 752 N N . ALA A 1 99 ? -9.290 -8.486 6.985 1.00 98.44 99 ALA A N 1
ATOM 753 C CA . ALA A 1 99 ? -9.197 -7.520 5.891 1.00 98.44 99 ALA A CA 1
ATOM 754 C C . ALA A 1 99 ? -7.735 -7.246 5.495 1.00 98.44 99 ALA A C 1
ATOM 756 O O . ALA A 1 99 ? -7.406 -7.265 4.309 1.00 98.44 99 ALA A O 1
ATOM 757 N N . ALA A 1 100 ? -6.843 -7.069 6.478 1.00 98.62 100 ALA A N 1
ATOM 758 C CA . ALA A 1 100 ? -5.416 -6.885 6.223 1.00 98.62 100 ALA A CA 1
ATOM 759 C C . ALA A 1 100 ? -4.789 -8.103 5.538 1.00 98.62 100 ALA A C 1
ATOM 761 O O . ALA A 1 100 ? -4.021 -7.939 4.593 1.00 98.62 100 ALA A O 1
ATOM 762 N N . LEU A 1 101 ? -5.138 -9.316 5.975 1.00 98.62 101 LEU A N 1
ATOM 763 C CA . LEU A 1 101 ? -4.635 -10.553 5.386 1.00 98.62 101 LEU A CA 1
ATOM 764 C C . LEU A 1 101 ? -5.083 -10.712 3.931 1.00 98.62 101 LEU A C 1
ATOM 766 O O . LEU A 1 101 ? -4.262 -11.051 3.086 1.00 98.62 101 LEU A O 1
ATOM 770 N N . VAL A 1 102 ? -6.355 -10.443 3.624 1.00 98.69 102 VAL A N 1
ATOM 771 C CA . VAL A 1 102 ? -6.875 -10.525 2.250 1.00 98.69 102 VAL A CA 1
ATOM 772 C C . VAL A 1 102 ? -6.129 -9.563 1.328 1.00 98.69 102 VAL A C 1
ATOM 774 O O . VAL A 1 102 ? -5.662 -9.982 0.271 1.00 98.69 102 VAL A O 1
ATOM 777 N N . ILE A 1 103 ? -5.969 -8.301 1.738 1.00 98.75 103 ILE A N 1
ATOM 778 C CA . ILE A 1 103 ? -5.232 -7.307 0.947 1.00 98.75 103 ILE A CA 1
ATOM 779 C C . ILE A 1 103 ? -3.764 -7.701 0.789 1.00 98.75 103 ILE A C 1
ATOM 781 O O . ILE A 1 103 ? -3.238 -7.646 -0.319 1.00 98.75 103 ILE A O 1
ATOM 785 N N . LEU A 1 104 ? -3.114 -8.136 1.869 1.00 98.69 104 LEU A N 1
ATOM 786 C CA . LEU A 1 104 ? -1.715 -8.546 1.832 1.00 98.69 104 LEU A CA 1
ATOM 787 C C . LEU A 1 104 ? -1.497 -9.728 0.877 1.00 98.69 104 LEU A C 1
ATOM 789 O O . LEU A 1 104 ? -0.557 -9.719 0.088 1.00 98.69 104 LEU A O 1
ATOM 793 N N . LEU A 1 105 ? -2.367 -10.739 0.925 1.00 98.69 105 LEU A N 1
ATOM 794 C CA . LEU A 1 105 ? -2.289 -11.880 0.015 1.00 98.69 105 LEU A CA 1
ATOM 795 C C . LEU A 1 105 ? -2.538 -11.455 -1.432 1.00 98.69 105 LEU A C 1
ATOM 797 O O . LEU A 1 105 ? -1.780 -11.857 -2.311 1.00 98.69 105 LEU A O 1
ATOM 801 N N . ALA A 1 106 ? -3.550 -10.622 -1.682 1.00 98.75 106 ALA A N 1
ATOM 802 C CA . ALA A 1 106 ? -3.829 -10.106 -3.018 1.00 98.75 106 ALA A CA 1
ATOM 803 C C . ALA A 1 106 ? -2.631 -9.324 -3.586 1.00 98.75 106 ALA A C 1
ATOM 805 O O . ALA A 1 106 ? -2.251 -9.530 -4.739 1.00 98.75 106 ALA A O 1
ATOM 806 N N . ASP A 1 107 ? -1.993 -8.482 -2.772 1.00 98.69 107 ASP A N 1
ATOM 807 C CA . ASP A 1 107 ? -0.804 -7.725 -3.159 1.00 98.69 107 ASP A CA 1
ATOM 808 C C . ASP A 1 107 ? 0.393 -8.637 -3.455 1.00 98.69 107 ASP A C 1
ATOM 810 O O . ASP A 1 107 ? 0.944 -8.597 -4.553 1.00 98.69 107 ASP A O 1
ATOM 814 N N . GLN A 1 108 ? 0.761 -9.537 -2.540 1.00 98.62 108 GLN A N 1
ATOM 815 C CA . GLN A 1 108 ? 1.937 -10.383 -2.755 1.00 98.62 108 GLN A CA 1
ATOM 816 C C . GLN A 1 108 ? 1.745 -11.381 -3.903 1.00 98.62 108 GLN A C 1
ATOM 818 O O . GLN A 1 108 ? 2.694 -11.631 -4.647 1.00 98.62 108 GLN A O 1
ATOM 823 N N . VAL A 1 109 ? 0.540 -11.938 -4.073 1.00 98.62 109 VAL A N 1
ATOM 824 C CA . VAL A 1 109 ? 0.235 -12.846 -5.19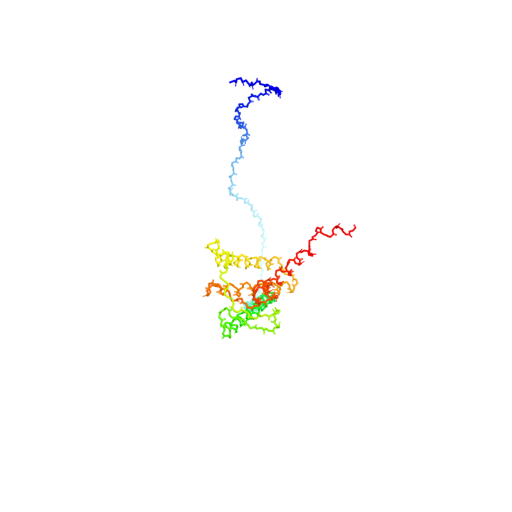0 1.00 98.62 109 VAL A CA 1
ATOM 825 C C . VAL A 1 109 ? 0.269 -12.098 -6.519 1.00 98.62 109 VAL A C 1
ATOM 827 O O . VAL A 1 109 ? 0.870 -12.594 -7.468 1.00 98.62 109 VAL A O 1
ATOM 830 N N . SER A 1 110 ? -0.327 -10.905 -6.601 1.00 98.38 110 SER A N 1
ATOM 831 C CA . SER A 1 110 ? -0.323 -10.120 -7.843 1.00 98.38 110 SER A CA 1
ATOM 832 C C . SER A 1 110 ? 1.086 -9.683 -8.247 1.00 98.38 110 SER A C 1
ATOM 834 O O . SER A 1 110 ? 1.458 -9.841 -9.410 1.00 98.38 110 SER A O 1
ATOM 836 N N . LYS A 1 111 ? 1.912 -9.247 -7.290 1.00 98.19 111 LYS A N 1
ATOM 837 C CA . LYS A 1 111 ? 3.329 -8.936 -7.528 1.00 98.19 111 LYS A CA 1
ATOM 838 C C . LYS A 1 111 ? 4.108 -10.157 -8.001 1.00 98.19 111 LYS A C 1
ATOM 840 O O . LYS A 1 111 ? 4.777 -10.087 -9.025 1.00 98.19 111 LYS A O 1
ATOM 845 N N . ALA A 1 112 ? 3.967 -11.296 -7.320 1.00 97.88 112 ALA A N 1
ATOM 846 C CA . ALA A 1 112 ? 4.637 -12.534 -7.715 1.00 97.88 112 ALA A CA 1
ATOM 847 C C . ALA A 1 112 ? 4.212 -13.011 -9.116 1.00 97.88 112 ALA A C 1
ATOM 849 O O . ALA A 1 112 ? 5.053 -13.451 -9.904 1.00 97.88 112 ALA A O 1
ATOM 850 N N . ALA A 1 113 ? 2.926 -12.893 -9.453 1.00 98.06 113 ALA A N 1
ATOM 851 C CA . ALA A 1 113 ? 2.413 -13.229 -10.777 1.00 98.06 113 ALA A CA 1
ATOM 852 C C . ALA A 1 113 ? 3.026 -12.333 -11.864 1.00 98.06 113 ALA A C 1
ATOM 854 O O . ALA A 1 113 ? 3.489 -12.835 -12.884 1.00 98.06 113 ALA A O 1
ATOM 855 N N . VAL A 1 114 ? 3.101 -11.019 -11.634 1.00 97.75 114 VAL A N 1
ATOM 856 C CA . VAL A 1 114 ? 3.717 -10.094 -12.596 1.00 97.75 114 VAL A CA 1
ATOM 857 C C . VAL A 1 114 ? 5.220 -10.333 -12.721 1.00 97.75 114 VAL A C 1
ATOM 859 O O . VAL A 1 114 ? 5.715 -10.456 -13.838 1.00 97.75 114 VAL A O 1
ATOM 862 N N . SER A 1 115 ? 5.943 -10.458 -11.605 1.00 96.50 115 SER A N 1
ATOM 863 C CA . SER A 1 115 ? 7.397 -10.655 -11.621 1.00 96.50 115 SER A CA 1
ATOM 864 C C . SER A 1 115 ? 7.832 -11.978 -12.253 1.00 96.50 115 SER A C 1
ATOM 866 O O . SER A 1 115 ? 8.963 -12.072 -12.719 1.00 96.50 115 SER A O 1
ATOM 868 N N . SER A 1 116 ? 6.966 -12.996 -12.263 1.00 97.00 116 SER A N 1
ATOM 869 C CA . SER A 1 116 ? 7.250 -14.285 -12.908 1.00 97.00 116 SER A CA 1
ATOM 870 C C . SER A 1 116 ? 6.850 -14.334 -14.383 1.00 97.00 116 SER A C 1
ATOM 872 O O . SER A 1 116 ? 7.464 -15.076 -15.145 1.00 97.00 116 SER A O 1
ATOM 874 N N . ALA A 1 117 ? 5.847 -13.555 -14.798 1.00 97.25 117 ALA A N 1
ATOM 875 C CA . ALA A 1 117 ? 5.321 -13.585 -16.162 1.00 97.25 117 ALA A CA 1
ATOM 876 C C . ALA A 1 117 ? 5.899 -12.501 -17.086 1.00 97.25 117 ALA A C 1
ATOM 878 O O . ALA A 1 117 ? 5.914 -12.689 -18.300 1.00 97.25 117 ALA A O 1
ATOM 879 N N . ILE A 1 118 ? 6.337 -11.361 -16.541 1.00 97.44 118 ILE A N 1
ATOM 880 C CA . ILE A 1 118 ? 6.756 -10.186 -17.317 1.00 97.44 118 ILE A CA 1
ATOM 881 C C . ILE A 1 118 ? 8.204 -9.837 -16.945 1.00 97.44 118 ILE A C 1
ATOM 883 O O . ILE A 1 118 ? 8.468 -9.597 -15.765 1.00 97.44 118 ILE A O 1
ATOM 887 N N . PRO A 1 119 ? 9.150 -9.770 -17.901 1.00 97.44 119 PRO A N 1
ATOM 888 C CA . PRO A 1 119 ? 10.508 -9.307 -17.625 1.00 97.44 119 PRO A CA 1
ATOM 889 C C . PRO A 1 119 ? 10.532 -7.891 -17.035 1.00 97.44 119 PRO A C 1
ATOM 891 O O . PRO A 1 119 ? 9.656 -7.068 -17.300 1.00 97.44 119 PRO A O 1
ATOM 894 N N . ILE A 1 120 ? 11.539 -7.589 -16.216 1.00 96.81 120 ILE A N 1
ATOM 895 C CA . ILE A 1 120 ? 11.685 -6.257 -15.611 1.00 96.81 120 ILE A CA 1
ATOM 896 C C . ILE A 1 120 ? 11.822 -5.209 -16.723 1.00 96.81 120 ILE A C 1
ATOM 898 O O . ILE A 1 120 ? 12.670 -5.343 -17.599 1.00 96.81 120 ILE A O 1
ATOM 902 N N . GLY A 1 121 ? 11.012 -4.151 -16.659 1.00 94.75 121 GLY A N 1
ATOM 903 C CA . GLY A 1 121 ? 10.974 -3.081 -17.657 1.00 94.75 121 GLY A CA 1
ATOM 904 C C . GLY A 1 121 ? 9.938 -3.286 -18.766 1.00 94.75 121 GLY A C 1
ATOM 905 O O . GLY A 1 121 ? 9.493 -2.291 -19.342 1.00 94.75 121 GLY A O 1
ATOM 906 N N . ASP A 1 122 ? 9.480 -4.519 -18.994 1.00 96.06 122 ASP A N 1
ATOM 907 C CA . ASP A 1 122 ? 8.551 -4.851 -20.076 1.00 96.06 122 ASP A CA 1
ATOM 908 C C . ASP A 1 122 ? 7.088 -4.581 -19.718 1.00 96.06 122 ASP A C 1
ATOM 910 O O . ASP A 1 122 ? 6.689 -4.524 -18.547 1.00 96.06 122 ASP A O 1
ATOM 914 N N . ARG A 1 123 ? 6.267 -4.416 -20.764 1.00 94.69 123 ARG A N 1
ATOM 915 C CA . ARG A 1 123 ? 4.846 -4.077 -20.648 1.00 94.69 123 ARG A CA 1
ATOM 916 C C . ARG A 1 123 ? 3.948 -5.028 -21.423 1.00 94.69 123 ARG A C 1
ATOM 918 O O . ARG A 1 123 ? 4.210 -5.340 -22.581 1.00 94.69 123 ARG A O 1
ATOM 925 N N . VAL A 1 124 ? 2.822 -5.384 -20.816 1.00 96.19 124 VAL A N 1
ATOM 926 C CA . VAL A 1 124 ? 1.723 -6.124 -21.440 1.00 96.19 124 VAL A CA 1
ATOM 927 C C . VAL A 1 124 ? 0.489 -5.229 -21.490 1.00 96.19 124 VAL A C 1
ATOM 929 O O . VAL A 1 124 ? 0.047 -4.692 -20.475 1.00 96.19 124 VAL A O 1
ATOM 932 N N . ARG A 1 125 ? -0.085 -5.054 -22.680 1.00 95.81 125 ARG A N 1
ATOM 933 C CA . ARG A 1 125 ? -1.292 -4.241 -22.893 1.00 95.81 125 ARG A CA 1
ATOM 934 C C . ARG A 1 125 ? -2.528 -5.059 -22.519 1.00 95.81 125 ARG A C 1
ATOM 936 O O . ARG A 1 125 ? -2.817 -6.047 -23.185 1.00 95.81 125 ARG A O 1
ATOM 943 N N . LEU A 1 126 ? -3.251 -4.650 -21.474 1.00 93.94 126 LEU A N 1
ATOM 944 C CA . LEU A 1 126 ? -4.503 -5.302 -21.064 1.00 93.94 126 LEU A CA 1
ATOM 945 C C . LEU A 1 126 ? -5.713 -4.687 -21.763 1.00 93.94 126 LEU A C 1
ATOM 947 O O . LEU A 1 126 ? -6.559 -5.403 -22.285 1.00 93.94 126 LEU A O 1
ATOM 951 N N . LEU A 1 127 ? -5.788 -3.354 -21.776 1.00 93.81 127 LEU A N 1
ATOM 952 C CA . LEU A 1 127 ? -6.874 -2.610 -22.410 1.00 93.81 127 LEU A CA 1
ATOM 953 C C . LEU A 1 127 ? -6.283 -1.536 -23.321 1.00 93.81 127 LEU A C 1
ATOM 955 O O . LEU A 1 127 ? -6.267 -0.347 -22.994 1.00 93.81 127 LEU A O 1
ATOM 959 N N . GLY A 1 128 ? -5.736 -1.997 -24.447 1.00 91.06 128 GLY A N 1
ATOM 960 C CA . GLY A 1 128 ? -5.057 -1.150 -25.422 1.00 91.06 128 GLY A CA 1
ATOM 961 C C . GLY A 1 128 ? -3.946 -0.321 -24.781 1.00 91.06 128 GLY A C 1
ATOM 962 O O . GLY A 1 128 ? -3.152 -0.827 -23.987 1.00 91.06 128 GLY A O 1
ATOM 963 N N . ASP A 1 129 ? -3.900 0.965 -25.123 1.00 91.31 129 ASP A N 1
ATOM 964 C CA . ASP A 1 129 ? -2.961 1.893 -24.499 1.00 91.31 129 ASP A CA 1
ATOM 965 C C . ASP A 1 129 ? -3.397 2.395 -23.132 1.00 91.31 129 ASP A C 1
ATOM 967 O O . ASP A 1 129 ? -2.545 2.937 -22.447 1.00 91.31 129 ASP A O 1
ATOM 971 N N . PHE A 1 130 ? -4.649 2.200 -22.710 1.00 95.50 130 PHE A N 1
ATOM 972 C CA . PHE A 1 130 ? -5.154 2.775 -21.465 1.00 95.50 130 PHE A CA 1
ATOM 973 C C . PHE A 1 130 ? -4.627 2.033 -20.231 1.00 95.50 130 PHE A C 1
ATOM 975 O O . PHE A 1 130 ? -3.978 2.641 -19.380 1.00 95.50 130 PHE A O 1
ATOM 982 N N . VAL A 1 131 ? -4.835 0.712 -20.155 1.00 96.56 131 VAL A N 1
ATOM 983 C CA . VAL A 1 131 ? -4.377 -0.127 -19.030 1.00 96.56 131 VAL A CA 1
ATOM 984 C C . VAL A 1 131 ? -3.294 -1.088 -19.496 1.00 96.56 131 VAL A C 1
ATOM 986 O O . VAL A 1 131 ? -3.523 -1.929 -20.368 1.00 96.56 131 VAL A O 1
ATOM 989 N N . GLN A 1 132 ? -2.124 -0.986 -18.872 1.00 96.62 132 GLN A N 1
ATOM 990 C CA . GLN A 1 132 ? -0.975 -1.849 -19.126 1.00 96.62 132 GLN A CA 1
ATOM 991 C C . GLN A 1 132 ? -0.479 -2.447 -17.807 1.00 96.62 132 GLN A C 1
ATOM 993 O O . GLN A 1 132 ? -0.486 -1.770 -16.776 1.00 96.62 132 GLN A O 1
ATOM 998 N N . LEU A 1 133 ? -0.022 -3.697 -17.859 1.00 97.38 133 LEU A N 1
ATOM 999 C CA . LEU A 1 133 ? 0.827 -4.274 -16.825 1.00 97.38 133 LEU A CA 1
ATOM 1000 C C . LEU A 1 133 ? 2.275 -3.948 -17.158 1.00 97.38 133 LEU A C 1
ATOM 1002 O O . LEU A 1 133 ? 2.739 -4.321 -18.229 1.00 97.38 133 LEU A O 1
ATOM 1006 N N . TRP A 1 134 ? 2.980 -3.256 -16.274 1.00 96.25 134 TRP A N 1
ATOM 1007 C CA . TRP A 1 134 ? 4.380 -2.887 -16.475 1.00 96.25 134 TRP A CA 1
ATOM 1008 C C . TRP A 1 134 ? 5.211 -3.334 -15.283 1.00 96.25 134 TRP A C 1
ATOM 1010 O O . TRP A 1 134 ? 5.058 -2.751 -14.225 1.00 96.25 134 TRP A O 1
ATOM 1020 N N . ASN A 1 135 ? 6.107 -4.311 -15.434 1.00 97.44 135 ASN A N 1
ATOM 1021 C CA . ASN A 1 135 ? 6.937 -4.755 -14.311 1.00 97.44 135 ASN A CA 1
ATOM 1022 C C . ASN A 1 135 ? 8.010 -3.703 -13.969 1.00 97.44 135 ASN A C 1
ATOM 1024 O O . ASN A 1 135 ? 9.088 -3.677 -14.571 1.00 97.44 135 ASN A O 1
ATOM 1028 N N . ALA A 1 136 ? 7.701 -2.823 -13.016 1.00 95.12 136 ALA A N 1
ATOM 1029 C CA . ALA A 1 136 ? 8.554 -1.723 -12.590 1.00 95.12 136 ALA A CA 1
ATOM 1030 C C . ALA A 1 136 ? 9.037 -1.921 -11.147 1.00 95.12 136 ALA A C 1
ATOM 1032 O O . ALA A 1 136 ? 8.253 -2.160 -10.231 1.00 95.12 136 ALA A O 1
ATOM 1033 N N . GLN A 1 137 ? 10.343 -1.763 -10.926 1.00 94.50 137 GLN A N 1
ATOM 1034 C CA . GLN A 1 137 ? 10.938 -1.837 -9.592 1.00 94.50 137 GLN A CA 1
ATOM 1035 C C . GLN A 1 137 ? 11.113 -0.442 -8.999 1.00 94.50 137 GLN A C 1
ATOM 1037 O O . GLN A 1 137 ? 12.034 0.308 -9.339 1.00 94.50 137 GLN A O 1
ATOM 1042 N N . ASN A 1 138 ? 10.236 -0.096 -8.069 1.00 92.38 138 ASN A N 1
ATOM 1043 C CA . ASN A 1 138 ? 10.229 1.196 -7.418 1.00 92.38 138 ASN A CA 1
ATOM 1044 C C . ASN A 1 138 ? 11.140 1.205 -6.189 1.00 92.38 138 ASN A C 1
ATOM 1046 O O . ASN A 1 138 ? 10.771 0.806 -5.084 1.00 92.38 138 ASN A O 1
ATOM 1050 N N . HIS A 1 139 ? 12.350 1.714 -6.398 1.00 89.19 139 HIS A N 1
ATOM 1051 C CA . HIS A 1 139 ? 13.341 1.963 -5.350 1.00 89.19 139 HIS A CA 1
ATOM 1052 C C . HIS A 1 139 ? 13.113 3.304 -4.627 1.00 89.19 139 HIS A C 1
ATOM 1054 O O . HIS A 1 139 ? 13.887 3.695 -3.757 1.00 89.19 139 HIS A O 1
ATOM 1060 N N . GLY A 1 140 ? 12.085 4.064 -5.018 1.00 78.62 140 GLY A N 1
ATOM 1061 C CA . GLY A 1 140 ? 11.925 5.449 -4.597 1.00 78.62 140 GLY A CA 1
ATOM 1062 C C . GLY A 1 140 ? 12.849 6.418 -5.330 1.00 78.62 140 GLY A C 1
ATOM 1063 O O . GLY A 1 140 ? 13.237 7.422 -4.743 1.00 78.62 140 GLY A O 1
ATOM 1064 N N . ALA A 1 141 ? 13.185 6.140 -6.597 1.00 60.47 141 ALA A N 1
ATOM 1065 C CA . ALA A 1 141 ? 14.122 6.923 -7.414 1.00 60.47 141 ALA A CA 1
ATOM 1066 C C . ALA A 1 141 ? 13.812 8.432 -7.453 1.00 60.47 141 ALA A C 1
ATOM 1068 O O . ALA A 1 141 ? 14.729 9.249 -7.412 1.00 60.47 141 ALA A O 1
ATOM 1069 N N . ALA A 1 142 ? 12.528 8.810 -7.434 1.00 60.88 142 ALA A N 1
ATOM 1070 C CA . ALA A 1 142 ? 12.097 10.209 -7.355 1.00 60.88 142 ALA A CA 1
ATOM 1071 C C . ALA A 1 142 ? 12.572 10.925 -6.069 1.00 60.88 142 ALA A C 1
ATOM 1073 O O . ALA A 1 142 ? 12.773 12.136 -6.073 1.00 60.88 142 ALA A O 1
ATOM 1074 N N . PHE A 1 143 ? 12.803 10.176 -4.987 1.00 57.81 143 PHE A N 1
ATOM 1075 C CA . PHE A 1 143 ? 13.358 10.655 -3.718 1.00 57.81 143 PHE A CA 1
ATOM 1076 C C . PHE A 1 143 ? 14.844 10.303 -3.540 1.00 57.81 143 PHE A C 1
ATOM 1078 O O . PHE A 1 143 ? 15.448 10.705 -2.549 1.00 57.81 143 PHE A O 1
ATOM 1085 N N . SER A 1 144 ? 15.472 9.592 -4.483 1.00 55.88 144 SER A N 1
ATOM 1086 C CA . SER A 1 144 ? 16.899 9.233 -4.414 1.00 55.88 144 SER A CA 1
ATOM 1087 C C . SER A 1 144 ? 17.839 10.431 -4.558 1.00 55.88 144 SER A C 1
ATOM 1089 O O . SER A 1 144 ? 18.991 10.341 -4.139 1.00 55.88 144 SER A O 1
ATOM 1091 N N . LEU A 1 145 ? 17.345 11.576 -5.051 1.00 59.66 145 LEU A N 1
ATOM 1092 C CA . LEU A 1 145 ? 18.045 12.866 -4.949 1.00 59.66 145 LEU A CA 1
ATOM 1093 C C . LEU A 1 145 ? 18.321 13.262 -3.483 1.00 59.66 145 LEU A C 1
ATOM 1095 O O . LEU A 1 145 ? 19.278 13.977 -3.208 1.00 59.66 145 LEU A O 1
ATOM 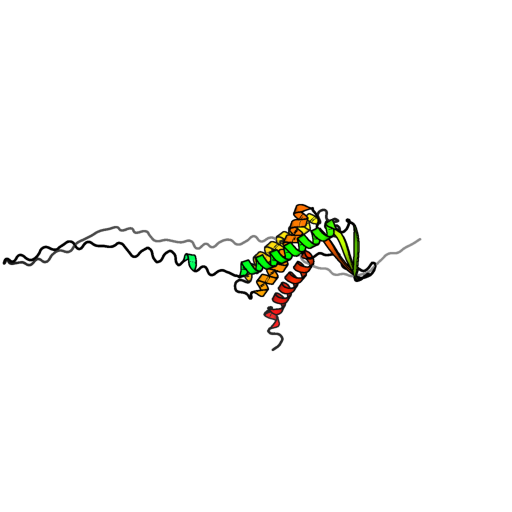1099 N N . PHE A 1 146 ? 17.538 12.734 -2.538 1.00 58.50 146 PHE A N 1
ATOM 1100 C CA . PHE A 1 146 ? 17.737 12.853 -1.096 1.00 58.50 146 PHE A CA 1
ATOM 1101 C C . PHE A 1 146 ? 18.262 11.535 -0.496 1.00 58.50 146 PHE A C 1
ATOM 1103 O O . PHE A 1 146 ? 17.633 10.997 0.402 1.00 58.50 146 PHE A O 1
ATOM 1110 N N . GLN A 1 147 ? 19.358 10.966 -1.025 1.00 54.12 147 GLN A N 1
ATOM 1111 C CA . GLN A 1 147 ? 20.188 9.867 -0.459 1.00 54.12 147 GLN A CA 1
ATOM 1112 C C . GLN A 1 147 ? 19.493 8.739 0.364 1.00 54.12 147 GLN A C 1
ATOM 1114 O O . GLN A 1 147 ? 20.120 8.125 1.226 1.00 54.12 147 GLN A O 1
ATOM 1119 N N . GLY A 1 148 ? 18.216 8.416 0.128 1.00 63.94 148 GLY A N 1
ATOM 1120 C CA . GLY A 1 148 ? 17.490 7.570 1.080 1.00 63.94 148 GLY A CA 1
ATOM 1121 C C . GLY A 1 148 ? 16.037 7.261 0.747 1.00 63.94 148 GLY A C 1
ATOM 1122 O O . GLY A 1 148 ? 15.263 7.048 1.676 1.00 63.94 148 GLY A O 1
ATOM 1123 N N . GLY A 1 149 ? 15.648 7.208 -0.533 1.00 76.50 149 GLY A N 1
ATOM 1124 C CA . GLY A 1 149 ? 14.265 6.925 -0.949 1.00 76.50 149 GLY A CA 1
ATOM 1125 C C . GLY A 1 149 ? 13.649 5.726 -0.212 1.00 76.50 149 GLY A C 1
ATOM 1126 O O . GLY A 1 149 ? 12.636 5.876 0.470 1.00 76.50 149 GLY A O 1
ATOM 1127 N N . THR A 1 150 ? 14.307 4.561 -0.237 1.00 80.50 150 THR A N 1
ATOM 1128 C CA . THR A 1 150 ? 13.851 3.363 0.493 1.00 80.50 150 THR A CA 1
ATOM 1129 C C . THR A 1 150 ? 13.738 3.590 2.005 1.00 80.50 150 THR A C 1
ATOM 1131 O O . THR A 1 150 ? 12.738 3.191 2.600 1.00 80.50 150 THR A O 1
ATOM 1134 N N . LEU A 1 151 ? 14.710 4.263 2.634 1.00 84.44 151 LEU A N 1
ATOM 1135 C CA . LEU A 1 151 ? 14.684 4.546 4.075 1.00 84.44 151 LEU A CA 1
ATOM 1136 C C . LEU A 1 151 ? 13.521 5.474 4.450 1.00 84.44 151 LEU A C 1
ATOM 1138 O O . LEU A 1 151 ? 12.817 5.212 5.424 1.00 84.44 151 LEU A O 1
ATOM 1142 N N . LEU A 1 152 ? 13.275 6.517 3.655 1.00 87.25 152 LEU A N 1
ATOM 1143 C CA . LEU A 1 152 ? 12.137 7.414 3.836 1.00 87.25 152 LEU A CA 1
ATOM 1144 C C . LEU A 1 152 ? 10.820 6.633 3.794 1.00 87.25 152 LEU A C 1
ATOM 1146 O O . LEU A 1 152 ? 9.993 6.775 4.693 1.00 87.25 152 LEU A O 1
ATOM 1150 N N . PHE A 1 153 ? 10.636 5.763 2.799 1.00 88.44 153 PHE A N 1
ATOM 1151 C CA . PHE A 1 153 ? 9.421 4.955 2.702 1.00 88.44 153 PHE A CA 1
ATOM 1152 C C . PHE A 1 153 ? 9.271 3.944 3.844 1.00 88.44 153 PHE A C 1
ATOM 1154 O O . PHE A 1 153 ? 8.145 3.695 4.281 1.00 88.44 153 PHE A O 1
ATOM 1161 N N . LEU A 1 154 ? 10.369 3.381 4.358 1.00 89.88 154 LEU A N 1
ATOM 1162 C CA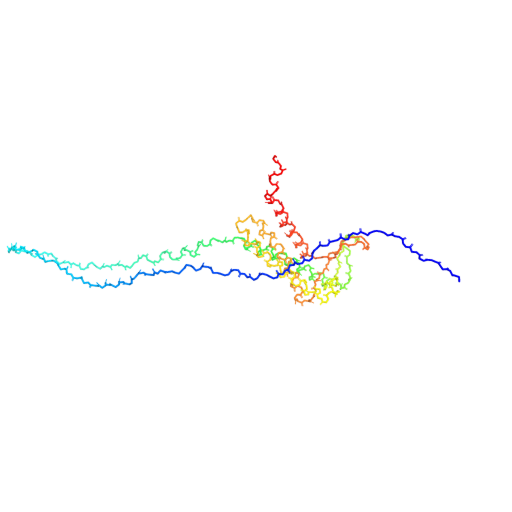 . LEU A 1 154 ? 10.336 2.540 5.558 1.00 89.88 154 LEU A CA 1
ATOM 1163 C C . LEU A 1 154 ? 9.849 3.340 6.771 1.00 89.88 154 LEU A C 1
ATOM 1165 O O . LEU A 1 154 ? 8.932 2.899 7.462 1.00 89.88 154 LEU A O 1
ATOM 1169 N N . ILE A 1 155 ? 10.397 4.539 6.990 1.00 90.56 155 ILE A N 1
ATOM 1170 C CA . ILE A 1 155 ? 9.981 5.432 8.081 1.00 90.56 155 ILE A CA 1
ATOM 1171 C C . ILE A 1 155 ? 8.494 5.780 7.947 1.00 90.56 155 ILE A C 1
ATOM 1173 O O . ILE A 1 155 ? 7.739 5.623 8.905 1.00 90.56 155 ILE A O 1
ATOM 1177 N N . VAL A 1 156 ? 8.049 6.188 6.755 1.00 91.75 156 VAL A N 1
ATOM 1178 C CA . VAL A 1 156 ? 6.638 6.508 6.488 1.00 91.75 156 VAL A CA 1
ATOM 1179 C C . VAL A 1 156 ? 5.734 5.301 6.755 1.00 91.75 156 VAL A C 1
ATOM 1181 O O . VAL A 1 156 ? 4.686 5.459 7.376 1.00 91.75 156 VAL A O 1
ATOM 1184 N N . SER A 1 157 ? 6.149 4.093 6.366 1.00 91.75 157 SER A N 1
ATOM 1185 C CA . SER A 1 157 ? 5.379 2.864 6.610 1.00 91.75 157 SER A CA 1
ATOM 1186 C C . SER A 1 157 ? 5.241 2.561 8.106 1.00 91.75 157 SER A C 1
ATOM 1188 O O . SER A 1 157 ? 4.152 2.222 8.568 1.00 91.75 157 SER A O 1
ATOM 1190 N N . VAL A 1 158 ? 6.313 2.739 8.887 1.00 92.81 158 VAL A N 1
ATOM 1191 C CA . VAL A 1 158 ? 6.290 2.560 10.350 1.00 92.81 158 VAL A CA 1
ATOM 1192 C C . VAL A 1 158 ? 5.387 3.598 11.021 1.00 92.81 158 VAL A C 1
ATOM 1194 O O . VAL A 1 158 ? 4.584 3.249 11.889 1.00 92.81 158 VAL A O 1
ATOM 1197 N N . LEU A 1 159 ? 5.464 4.863 10.601 1.00 95.62 159 LEU A N 1
ATOM 1198 C CA . LEU A 1 159 ? 4.589 5.922 11.110 1.00 95.62 159 LEU A CA 1
ATOM 1199 C C . LEU A 1 159 ? 3.119 5.651 10.771 1.00 95.62 159 LEU A C 1
ATOM 1201 O O . LEU A 1 159 ? 2.257 5.782 11.640 1.00 95.62 159 LEU A O 1
ATOM 1205 N N . ALA A 1 160 ? 2.829 5.222 9.541 1.00 94.81 160 ALA A N 1
ATOM 1206 C CA . ALA A 1 160 ? 1.482 4.859 9.115 1.00 94.81 160 ALA A CA 1
ATOM 1207 C C . ALA A 1 160 ? 0.939 3.664 9.915 1.00 94.81 160 ALA A C 1
ATOM 1209 O O . ALA A 1 160 ? -0.196 3.708 10.388 1.00 94.81 160 ALA A O 1
ATOM 1210 N N . PHE A 1 161 ? 1.755 2.633 10.155 1.00 94.88 161 PHE A N 1
ATOM 1211 C CA . PHE A 1 161 ? 1.396 1.511 11.026 1.00 94.88 161 PHE A CA 1
ATOM 1212 C C . PHE A 1 161 ? 1.054 1.985 12.451 1.00 94.88 161 PHE A C 1
ATOM 1214 O O . PHE A 1 161 ? 0.022 1.603 13.009 1.00 94.88 161 PHE A O 1
ATOM 1221 N N . GLY A 1 162 ? 1.876 2.873 13.023 1.00 95.50 162 GLY A N 1
ATOM 1222 C CA . GLY A 1 162 ? 1.615 3.494 14.324 1.00 95.50 162 GLY A CA 1
ATOM 1223 C C . GLY A 1 162 ? 0.307 4.291 14.352 1.00 95.50 162 GLY A C 1
ATOM 1224 O O . GLY A 1 162 ? -0.471 4.165 15.301 1.00 95.50 162 GLY A O 1
ATOM 1225 N N . LEU A 1 163 ? 0.019 5.050 13.291 1.00 95.62 163 LEU A N 1
ATOM 1226 C CA . LEU A 1 163 ? -1.228 5.800 13.138 1.00 95.62 163 LEU A CA 1
ATOM 1227 C C . LEU A 1 163 ? -2.452 4.876 13.085 1.00 95.62 163 LEU A C 1
ATOM 1229 O O . LEU A 1 163 ? -3.437 5.145 13.770 1.00 95.62 163 LEU A O 1
ATOM 1233 N N . ILE A 1 164 ? -2.393 3.769 12.339 1.00 96.00 164 ILE A N 1
ATOM 1234 C CA . ILE A 1 164 ? -3.472 2.768 12.309 1.00 96.00 164 ILE A CA 1
ATOM 1235 C C . ILE A 1 164 ? -3.709 2.187 13.708 1.00 96.00 164 ILE A C 1
ATOM 1237 O O . ILE A 1 164 ? -4.856 2.093 14.150 1.00 96.00 164 ILE A O 1
ATOM 1241 N N . GLY A 1 165 ? -2.641 1.865 14.443 1.00 95.75 165 GLY A N 1
ATOM 1242 C CA . GLY A 1 165 ? -2.737 1.399 15.828 1.00 95.75 165 GLY A CA 1
ATOM 1243 C C . GLY A 1 165 ? -3.362 2.435 16.769 1.00 95.75 165 GLY A C 1
ATOM 1244 O O . GLY A 1 165 ? -4.191 2.090 17.614 1.00 95.75 165 GLY A O 1
ATOM 1245 N N . TYR A 1 166 ? -3.014 3.711 16.603 1.00 96.12 166 TYR A N 1
ATOM 1246 C CA . TYR A 1 166 ? -3.635 4.814 17.333 1.00 96.12 166 TYR A CA 1
ATOM 1247 C C . TYR A 1 166 ? -5.132 4.934 17.013 1.00 96.12 166 TYR A C 1
ATOM 1249 O O . TYR A 1 166 ? -5.949 4.925 17.934 1.00 96.12 166 TYR A O 1
ATOM 1257 N N . LEU A 1 167 ? -5.514 4.971 15.732 1.00 94.69 167 LEU A N 1
ATOM 1258 C CA . LEU A 1 167 ? -6.913 5.088 15.303 1.00 94.69 167 LEU A CA 1
ATOM 1259 C C . LEU A 1 167 ? -7.762 3.905 15.775 1.00 94.69 167 LEU A C 1
ATOM 1261 O O . LEU A 1 167 ? -8.868 4.105 16.271 1.00 94.69 167 LEU A O 1
ATOM 1265 N N . TYR A 1 168 ? -7.221 2.687 15.712 1.00 95.19 168 TYR A N 1
ATOM 1266 C CA . TYR A 1 168 ? -7.874 1.496 16.251 1.00 95.19 168 TYR A CA 1
ATOM 1267 C C . TYR A 1 168 ? -8.232 1.658 17.736 1.00 95.19 168 TYR A C 1
ATOM 1269 O O . TYR A 1 168 ? -9.333 1.307 18.163 1.00 95.19 168 TYR A O 1
ATOM 1277 N N . ARG A 1 169 ? -7.314 2.218 18.536 1.00 94.12 169 ARG A N 1
ATOM 1278 C CA . ARG A 1 169 ? -7.544 2.465 19.968 1.00 94.12 169 ARG A CA 1
ATOM 1279 C C . ARG A 1 169 ? -8.539 3.599 20.200 1.00 94.12 169 ARG A C 1
ATOM 1281 O O . ARG A 1 169 ? -9.371 3.482 21.095 1.00 94.12 169 ARG A O 1
ATOM 1288 N N . SER A 1 170 ? -8.467 4.656 19.399 1.00 91.75 170 SER A N 1
ATOM 1289 C CA . SER A 1 170 ? -9.347 5.824 19.497 1.00 91.75 170 SER A CA 1
ATOM 1290 C C . SER A 1 170 ? -10.790 5.528 19.079 1.00 91.75 170 SER A C 1
ATOM 1292 O O . SER A 1 170 ? -11.707 6.202 19.537 1.00 91.75 170 SER A O 1
ATOM 1294 N N . TRP A 1 171 ? -11.013 4.522 18.231 1.00 90.50 171 TRP A N 1
ATOM 1295 C CA . TRP A 1 171 ? -12.336 4.152 17.721 1.00 90.50 171 TRP A CA 1
ATOM 1296 C C . TRP A 1 171 ? -12.895 2.869 18.338 1.00 90.50 171 TRP A C 1
ATOM 1298 O O . TRP A 1 171 ? -13.724 2.205 17.718 1.00 90.50 171 TRP A O 1
ATOM 1308 N N . GLN A 1 172 ? -12.457 2.476 19.537 1.00 87.88 172 GLN A N 1
ATOM 1309 C CA . GLN A 1 172 ? -13.035 1.313 20.223 1.00 87.88 172 GLN A CA 1
ATOM 1310 C C . GLN A 1 172 ? -14.545 1.484 20.451 1.00 87.88 172 GLN A C 1
ATOM 1312 O O . GLN A 1 172 ? -14.993 2.532 20.909 1.00 87.88 172 GLN A O 1
ATOM 1317 N N . GLY A 1 173 ? -15.322 0.448 20.122 1.00 86.06 173 GLY A N 1
ATOM 1318 C CA . GLY A 1 173 ? -16.789 0.495 20.152 1.00 86.06 173 GLY A CA 1
ATOM 1319 C C . GLY A 1 173 ? -17.422 1.216 18.955 1.00 86.06 173 GLY A C 1
ATOM 1320 O O . GLY A 1 173 ? -18.625 1.464 18.956 1.00 86.06 173 GLY A O 1
ATOM 1321 N N . GLY A 1 174 ? -16.626 1.570 17.942 1.00 88.25 174 GLY A N 1
ATOM 1322 C CA . GLY A 1 174 ? -17.106 2.132 16.685 1.00 88.25 174 GLY A CA 1
ATOM 1323 C C . GLY A 1 174 ? -17.776 1.092 15.774 1.00 88.25 174 GLY A C 1
ATOM 1324 O O . GLY A 1 174 ? -17.728 -0.111 16.034 1.00 88.25 174 GLY A O 1
ATOM 1325 N N . PRO A 1 175 ? -18.407 1.537 14.675 1.00 91.50 175 PRO A N 1
ATOM 1326 C CA . PRO A 1 175 ? -19.039 0.639 13.716 1.00 91.50 175 PRO A CA 1
ATOM 1327 C C . PRO A 1 175 ? -18.022 -0.269 13.008 1.00 91.50 175 PRO A C 1
ATOM 1329 O O . PRO A 1 175 ? -16.912 0.154 12.680 1.00 91.50 175 PRO A O 1
ATOM 1332 N N . LEU A 1 176 ? -18.439 -1.506 12.708 1.00 93.81 176 LEU A N 1
ATOM 1333 C CA . LEU A 1 176 ? -17.553 -2.569 12.213 1.00 93.81 176 LEU A CA 1
ATOM 1334 C C . LEU A 1 176 ? -16.797 -2.224 10.923 1.00 93.81 176 LEU A C 1
ATOM 1336 O O . LEU A 1 176 ? -15.655 -2.645 10.743 1.00 93.81 176 LEU A O 1
ATOM 1340 N N . TRP A 1 177 ? -17.406 -1.426 10.045 1.00 94.75 177 TRP A N 1
ATOM 1341 C CA . TRP A 1 177 ? -16.783 -1.012 8.789 1.00 94.75 177 TRP A CA 1
ATOM 1342 C C . TRP A 1 177 ? -15.507 -0.186 9.005 1.00 94.75 177 TRP A C 1
ATOM 1344 O O . TRP A 1 177 ? -14.608 -0.261 8.177 1.00 94.75 177 TRP A O 1
ATOM 1354 N N . LEU A 1 178 ? -15.367 0.540 10.126 1.00 94.88 178 LEU A N 1
ATOM 1355 C CA . LEU A 1 178 ? -14.131 1.273 10.431 1.00 94.88 178 LEU A CA 1
ATOM 1356 C C . LEU A 1 178 ? -12.958 0.322 10.659 1.00 94.88 178 LEU A C 1
ATOM 1358 O O . LEU A 1 178 ? -11.852 0.593 10.203 1.00 94.88 178 LEU A O 1
ATOM 1362 N N . TYR A 1 179 ? -13.197 -0.807 11.326 1.00 96.69 179 TYR A N 1
ATOM 1363 C CA . TYR A 1 179 ? -12.170 -1.827 11.529 1.00 96.69 179 TYR A CA 1
ATOM 1364 C C . TYR A 1 179 ? -11.775 -2.490 10.209 1.00 96.69 179 TYR A C 1
ATOM 1366 O O . TYR A 1 179 ? -10.589 -2.713 9.975 1.00 96.69 179 TYR A O 1
ATOM 1374 N N . ALA A 1 180 ? -12.736 -2.729 9.312 1.00 97.50 180 ALA A N 1
ATOM 1375 C CA . ALA A 1 180 ? -12.437 -3.213 7.967 1.00 97.50 180 ALA A CA 1
ATOM 1376 C C . ALA A 1 180 ? -11.578 -2.199 7.191 1.00 97.50 180 ALA A C 1
ATOM 1378 O O . ALA A 1 180 ? -10.555 -2.577 6.629 1.00 97.50 180 ALA A O 1
ATOM 1379 N N . THR A 1 181 ? -11.920 -0.907 7.238 1.00 97.44 181 THR A N 1
ATOM 1380 C CA . THR A 1 181 ? -11.137 0.173 6.615 1.00 97.44 181 THR A CA 1
ATOM 1381 C C . THR A 1 181 ? -9.704 0.242 7.150 1.00 97.44 181 THR A C 1
ATOM 1383 O O . THR A 1 181 ? -8.759 0.362 6.369 1.00 97.44 181 THR A O 1
ATOM 1386 N N . LEU A 1 182 ? -9.521 0.130 8.472 1.00 97.75 182 LEU A N 1
ATOM 1387 C CA . LEU A 1 182 ? -8.191 0.068 9.088 1.00 97.75 182 LEU A CA 1
ATOM 1388 C C . LEU A 1 182 ? -7.413 -1.162 8.609 1.00 97.75 182 LEU A C 1
ATOM 1390 O O . LEU A 1 182 ? -6.228 -1.047 8.312 1.00 97.75 182 LEU A O 1
ATOM 1394 N N . GLY A 1 183 ? -8.077 -2.316 8.497 1.00 98.19 183 GLY A N 1
ATOM 1395 C CA . GLY A 1 183 ? -7.486 -3.539 7.960 1.00 98.19 183 GLY A CA 1
ATOM 1396 C C . GLY A 1 183 ? -7.053 -3.400 6.500 1.00 98.19 183 GLY A C 1
ATOM 1397 O O . GLY A 1 183 ? -5.939 -3.784 6.164 1.00 98.19 183 GLY A O 1
ATOM 1398 N N . VAL A 1 184 ? -7.872 -2.778 5.646 1.00 98.62 184 VAL A N 1
ATOM 1399 C CA . VAL A 1 184 ? -7.534 -2.524 4.234 1.00 98.62 184 VAL A CA 1
ATOM 1400 C C . VAL A 1 184 ? -6.277 -1.657 4.108 1.00 98.62 184 VAL A C 1
ATOM 1402 O O . VAL A 1 184 ? -5.342 -2.031 3.399 1.00 98.62 184 VAL A O 1
ATOM 1405 N N . ALA A 1 185 ? -6.210 -0.542 4.846 1.00 98.38 185 ALA A N 1
ATOM 1406 C CA . ALA A 1 185 ? -5.018 0.308 4.866 1.00 98.38 185 ALA A CA 1
ATOM 1407 C C . ALA A 1 185 ? -3.793 -0.446 5.411 1.00 98.38 185 ALA A C 1
ATOM 1409 O O . ALA A 1 185 ? -2.706 -0.367 4.840 1.00 98.38 185 ALA A O 1
ATOM 1410 N N . LEU A 1 186 ? -3.975 -1.204 6.498 1.00 98.50 186 LEU A N 1
ATOM 1411 C CA . LEU A 1 186 ? -2.915 -1.980 7.134 1.00 98.50 186 LEU A CA 1
ATOM 1412 C C . LEU A 1 186 ? -2.330 -3.039 6.196 1.00 98.50 186 LEU A C 1
ATOM 1414 O O . LEU A 1 186 ? -1.112 -3.161 6.117 1.00 98.50 186 LEU A O 1
ATOM 1418 N N . GLY A 1 187 ? -3.174 -3.781 5.476 1.00 98.50 187 GLY A N 1
ATOM 1419 C CA . GLY A 1 187 ? -2.729 -4.788 4.515 1.00 98.50 187 GLY A CA 1
ATOM 1420 C C . GLY A 1 187 ? -1.846 -4.186 3.423 1.00 98.50 187 GLY A C 1
ATOM 1421 O O . GLY A 1 187 ? -0.783 -4.729 3.132 1.00 98.50 187 GLY A O 1
ATOM 1422 N N . GLY A 1 188 ? -2.231 -3.020 2.892 1.00 98.31 188 GLY A N 1
ATOM 1423 C CA . GLY A 1 188 ? -1.420 -2.304 1.907 1.00 98.31 188 GLY A CA 1
ATOM 1424 C C . GLY A 1 188 ? -0.091 -1.801 2.479 1.00 98.31 188 GLY A C 1
ATOM 1425 O O . GLY A 1 188 ? 0.959 -2.011 1.873 1.00 98.31 188 GLY A O 1
ATOM 1426 N N . ILE A 1 189 ? -0.099 -1.211 3.683 1.00 98.06 189 ILE A N 1
ATOM 1427 C CA . ILE A 1 189 ? 1.135 -0.788 4.375 1.00 98.06 189 ILE A CA 1
ATOM 1428 C C . ILE A 1 189 ? 2.086 -1.979 4.543 1.00 98.06 189 ILE A C 1
ATOM 1430 O O . ILE A 1 189 ? 3.275 -1.863 4.251 1.00 98.06 189 ILE A O 1
ATOM 1434 N N . LEU A 1 190 ? 1.569 -3.124 4.996 1.00 98.31 190 LEU A N 1
ATOM 1435 C CA . LEU A 1 190 ? 2.373 -4.318 5.235 1.00 98.31 190 LEU A CA 1
ATOM 1436 C C . LEU A 1 190 ? 2.934 -4.918 3.941 1.00 98.31 190 LEU A C 1
ATOM 1438 O O . LEU A 1 190 ? 4.112 -5.260 3.937 1.00 98.31 190 LEU A O 1
ATOM 1442 N N . GLY A 1 191 ? 2.160 -5.006 2.854 1.00 97.88 191 GLY A N 1
ATOM 1443 C CA . GLY A 1 191 ? 2.654 -5.550 1.577 1.00 97.88 191 GLY A CA 1
ATOM 1444 C C . GLY A 1 191 ? 3.828 -4.743 1.021 1.00 97.88 191 GLY A C 1
ATOM 1445 O O . GLY A 1 191 ? 4.903 -5.262 0.729 1.00 97.88 191 GLY A O 1
ATOM 1446 N N . ASN A 1 192 ? 3.683 -3.421 1.017 1.00 97.19 192 ASN A N 1
ATOM 1447 C CA . ASN A 1 192 ? 4.736 -2.507 0.586 1.00 97.19 192 ASN A CA 1
ATOM 1448 C C . ASN A 1 192 ? 5.939 -2.437 1.544 1.00 97.19 192 ASN A C 1
ATOM 1450 O O . ASN A 1 192 ? 7.057 -2.139 1.112 1.00 97.19 192 ASN A O 1
ATOM 1454 N N . LEU A 1 193 ? 5.736 -2.672 2.842 1.00 96.19 193 LEU A N 1
ATOM 1455 C CA . LEU A 1 193 ? 6.818 -2.778 3.820 1.00 96.19 193 LEU A CA 1
ATOM 1456 C C . LEU A 1 193 ? 7.604 -4.083 3.632 1.00 96.19 193 LEU A C 1
ATOM 1458 O O . LEU A 1 193 ? 8.832 -4.063 3.669 1.00 96.19 193 LEU A O 1
ATOM 1462 N N . ILE A 1 194 ? 6.911 -5.201 3.401 1.00 96.81 194 ILE A N 1
ATOM 1463 C CA . ILE A 1 194 ? 7.517 -6.520 3.192 1.00 96.81 194 ILE A CA 1
ATOM 1464 C C . ILE A 1 194 ? 8.443 -6.504 1.979 1.00 96.81 194 ILE A C 1
ATOM 1466 O O . ILE A 1 194 ? 9.593 -6.926 2.102 1.00 96.81 194 ILE A O 1
ATOM 1470 N N . ASP A 1 195 ? 7.989 -5.973 0.846 1.00 95.69 195 ASP A N 1
ATOM 1471 C CA . ASP A 1 195 ? 8.819 -5.867 -0.354 1.00 95.69 195 ASP A CA 1
ATOM 1472 C C . ASP A 1 195 ? 10.086 -5.042 -0.101 1.00 95.69 195 ASP A C 1
ATOM 1474 O O . ASP A 1 195 ? 11.190 -5.482 -0.416 1.00 95.69 195 ASP A O 1
ATOM 1478 N N . ARG A 1 196 ? 9.960 -3.881 0.555 1.00 94.12 196 ARG A N 1
ATOM 1479 C CA . ARG A 1 196 ? 11.117 -3.025 0.862 1.00 94.12 196 ARG A CA 1
ATOM 1480 C C . ARG A 1 196 ? 12.111 -3.696 1.799 1.00 94.12 196 ARG A C 1
ATOM 1482 O O . ARG A 1 196 ? 13.311 -3.535 1.606 1.00 94.12 196 ARG A O 1
ATOM 1489 N N . LEU A 1 197 ? 11.635 -4.447 2.790 1.00 93.44 197 LEU A N 1
ATOM 1490 C CA . LEU A 1 197 ? 12.505 -5.185 3.706 1.00 93.44 197 LEU A CA 1
ATOM 1491 C C . LEU A 1 197 ? 13.186 -6.382 3.032 1.00 93.44 197 LEU A C 1
ATOM 1493 O O . LEU A 1 197 ? 14.314 -6.710 3.388 1.00 93.44 197 LEU A O 1
ATOM 1497 N N . ARG A 1 198 ? 12.515 -7.043 2.082 1.00 94.88 198 ARG A N 1
ATOM 1498 C CA . ARG A 1 198 ? 13.039 -8.236 1.398 1.00 94.88 198 ARG A CA 1
ATOM 1499 C C . ARG A 1 198 ? 13.941 -7.907 0.217 1.00 94.88 198 ARG A C 1
ATOM 1501 O O . ARG A 1 198 ? 14.961 -8.562 0.036 1.00 94.88 198 ARG A O 1
ATOM 1508 N N . TYR A 1 199 ? 13.543 -6.932 -0.592 1.00 93.19 199 TYR A N 1
ATOM 1509 C CA . TYR A 1 199 ? 14.134 -6.661 -1.901 1.00 93.19 199 TYR A CA 1
ATOM 1510 C C . TYR A 1 199 ? 14.774 -5.272 -1.998 1.00 93.19 199 TYR A C 1
ATOM 1512 O O . TYR A 1 199 ? 15.563 -5.030 -2.904 1.00 93.19 199 TYR A O 1
ATOM 1520 N N . GLY A 1 200 ? 14.453 -4.349 -1.085 1.00 91.69 200 GLY A N 1
ATOM 1521 C CA . GLY A 1 200 ? 14.915 -2.955 -1.145 1.00 91.69 200 GLY A CA 1
ATOM 1522 C C . GLY A 1 200 ? 14.111 -2.054 -2.094 1.00 91.69 200 GLY A C 1
ATOM 1523 O O . GLY A 1 200 ? 14.341 -0.843 -2.124 1.00 91.69 200 GLY A O 1
ATOM 1524 N N . TYR A 1 201 ? 13.139 -2.618 -2.814 1.00 92.75 201 TYR A N 1
ATOM 1525 C CA . TYR A 1 201 ? 12.220 -1.938 -3.730 1.00 92.75 201 TYR A CA 1
ATOM 1526 C C . TYR A 1 201 ? 10.812 -2.528 -3.624 1.00 92.75 201 TYR A C 1
ATOM 1528 O O . TYR A 1 201 ? 10.618 -3.569 -3.003 1.00 92.75 201 TYR A O 1
ATOM 1536 N N . VAL A 1 202 ? 9.838 -1.863 -4.241 1.00 95.75 202 VAL A N 1
ATOM 1537 C CA . VAL A 1 202 ? 8.462 -2.354 -4.405 1.00 95.75 202 VAL A CA 1
ATOM 1538 C C . VAL A 1 202 ? 8.213 -2.710 -5.866 1.00 95.75 202 VAL A C 1
ATOM 1540 O O . VAL A 1 202 ? 8.674 -1.996 -6.754 1.00 95.75 202 VAL A O 1
ATOM 1543 N N . THR A 1 203 ? 7.502 -3.810 -6.120 1.00 96.94 203 THR A N 1
ATOM 1544 C CA . THR A 1 203 ? 7.069 -4.158 -7.482 1.00 96.94 203 THR A CA 1
ATOM 1545 C C . T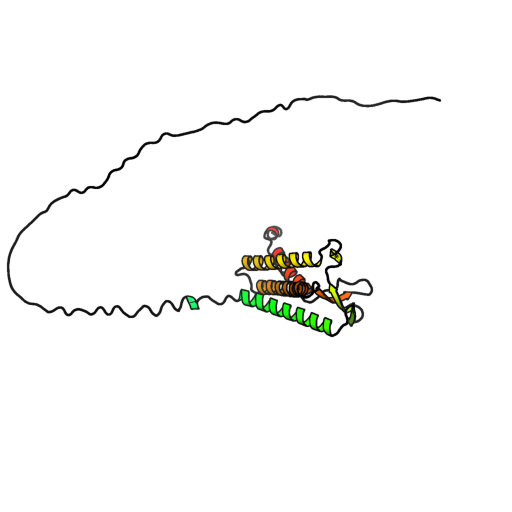HR A 1 203 ? 5.775 -3.420 -7.810 1.00 96.94 203 THR A C 1
ATOM 1547 O O . THR A 1 203 ? 4.717 -3.750 -7.273 1.00 96.94 203 THR A O 1
ATOM 1550 N N . ASP A 1 204 ? 5.858 -2.449 -8.713 1.00 97.00 204 ASP A N 1
ATOM 1551 C CA . ASP A 1 204 ? 4.710 -1.730 -9.262 1.00 97.00 204 ASP A CA 1
ATOM 1552 C C . ASP A 1 204 ? 4.348 -2.325 -10.617 1.00 97.00 204 ASP A C 1
ATOM 1554 O O . ASP A 1 204 ? 5.232 -2.721 -11.378 1.00 97.00 204 ASP A O 1
ATOM 1558 N N . PHE A 1 205 ? 3.049 -2.422 -10.911 1.00 97.56 205 PHE A N 1
ATOM 1559 C CA . PHE A 1 205 ? 2.611 -3.115 -12.122 1.00 97.56 205 PHE A CA 1
ATOM 1560 C C . PHE A 1 205 ? 1.390 -2.548 -12.824 1.00 97.56 205 PHE A C 1
ATOM 1562 O O . PHE A 1 205 ? 1.236 -2.779 -14.017 1.00 97.56 205 PHE A O 1
ATOM 1569 N N . ILE A 1 206 ? 0.532 -1.785 -12.155 1.00 97.88 206 ILE A N 1
ATOM 1570 C CA . ILE A 1 206 ? -0.654 -1.195 -12.773 1.00 97.88 206 ILE A CA 1
ATOM 1571 C C . ILE A 1 206 ? -0.273 0.166 -13.344 1.00 97.88 206 ILE A C 1
ATOM 1573 O O . ILE A 1 206 ? -0.011 1.106 -12.596 1.00 97.88 206 ILE A O 1
ATOM 1577 N N . SER A 1 207 ? -0.256 0.287 -14.671 1.00 97.12 207 SER A N 1
ATOM 1578 C CA . SER A 1 207 ? 0.035 1.547 -15.351 1.00 97.12 207 SER A CA 1
ATOM 1579 C C . SER A 1 207 ? -1.180 2.008 -16.152 1.00 97.12 207 SER A C 1
ATOM 1581 O O . SER A 1 207 ? -1.579 1.361 -17.126 1.00 97.12 207 SER A O 1
ATOM 1583 N N . VAL A 1 208 ? -1.728 3.178 -15.812 1.00 97.06 208 VAL A N 1
ATOM 1584 C CA . VAL A 1 208 ? -2.933 3.742 -16.447 1.00 97.06 208 VAL A CA 1
ATOM 1585 C C . VAL A 1 208 ? -2.629 5.088 -17.110 1.00 97.06 208 VAL A C 1
ATOM 1587 O O . VAL A 1 208 ? -2.011 5.950 -16.492 1.00 97.06 208 VAL A O 1
ATOM 1590 N N . GLY A 1 209 ? -3.061 5.290 -18.356 1.00 95.44 209 GLY A N 1
ATOM 1591 C CA . GLY A 1 209 ? -2.924 6.567 -19.074 1.00 95.44 209 GLY A CA 1
ATOM 1592 C C . GLY A 1 209 ? -2.816 6.407 -20.589 1.00 95.44 209 GLY A C 1
ATOM 1593 O O . GLY A 1 209 ? -3.064 5.324 -21.097 1.00 95.44 209 GLY A O 1
ATOM 1594 N N . PHE A 1 210 ? -2.436 7.462 -21.312 1.00 93.94 210 PHE A N 1
ATOM 1595 C CA . PHE A 1 210 ? -2.351 7.462 -22.779 1.00 93.94 210 PHE A CA 1
ATOM 1596 C C . PHE A 1 210 ? -0.999 7.999 -23.262 1.00 93.94 210 PHE A C 1
ATOM 1598 O O . PHE A 1 210 ? -0.604 9.107 -22.901 1.00 93.94 210 PHE A O 1
ATOM 1605 N N . GLY A 1 211 ? -0.307 7.230 -24.112 1.00 87.81 211 GLY A N 1
ATOM 1606 C CA . GLY A 1 211 ? 1.015 7.600 -24.630 1.00 87.81 211 GLY A CA 1
ATOM 1607 C C . GLY A 1 211 ? 2.005 7.901 -23.499 1.00 87.81 211 GLY A C 1
ATOM 1608 O O . GLY A 1 211 ? 2.171 7.085 -22.591 1.00 87.81 211 GLY A O 1
ATOM 1609 N N . GLU A 1 212 ? 2.607 9.091 -23.544 1.00 88.06 212 GLU A N 1
ATOM 1610 C CA . GLU A 1 212 ? 3.538 9.607 -22.526 1.00 88.06 212 GLU A CA 1
ATOM 1611 C C . GLU A 1 212 ? 2.836 10.160 -21.272 1.00 88.06 212 GLU A C 1
ATOM 1613 O O . GLU A 1 212 ? 3.445 10.279 -20.210 1.00 88.06 212 GLU A O 1
ATOM 1618 N N . VAL A 1 213 ? 1.542 10.488 -21.356 1.00 93.25 213 VAL A N 1
ATOM 1619 C CA . VAL A 1 213 ? 0.777 11.033 -20.226 1.00 93.25 213 VAL A CA 1
ATOM 1620 C C . VAL A 1 213 ? 0.163 9.877 -19.445 1.00 93.25 213 VAL A C 1
ATOM 1622 O O . VAL A 1 213 ? -0.931 9.393 -19.750 1.00 93.25 213 VAL A O 1
ATOM 1625 N N . ARG A 1 214 ? 0.887 9.409 -18.427 1.00 92.31 214 ARG A N 1
ATOM 1626 C CA . ARG A 1 214 ? 0.473 8.273 -17.595 1.00 92.31 214 ARG A CA 1
ATOM 1627 C C . ARG A 1 214 ? 0.515 8.606 -16.114 1.00 92.31 214 ARG A C 1
ATOM 1629 O O . ARG A 1 214 ? 1.404 9.313 -15.644 1.00 92.31 214 ARG A O 1
ATOM 1636 N N . TRP A 1 215 ? -0.460 8.076 -15.383 1.00 93.56 215 TRP A N 1
ATOM 1637 C CA . TRP A 1 215 ? -0.445 8.095 -13.928 1.00 93.56 215 TRP A CA 1
ATOM 1638 C C . TRP A 1 215 ? 0.754 7.276 -13.424 1.00 93.56 215 TRP A C 1
ATOM 1640 O O . TRP A 1 215 ? 1.075 6.254 -14.047 1.00 93.56 215 TRP A O 1
ATOM 1650 N N . PRO A 1 216 ? 1.413 7.684 -12.321 1.00 92.88 216 PRO A N 1
ATOM 1651 C CA . PRO A 1 216 ? 2.482 6.897 -11.721 1.00 92.88 216 PRO A CA 1
ATOM 1652 C C . PRO A 1 216 ? 2.043 5.450 -11.509 1.00 92.88 216 PRO A C 1
ATOM 1654 O O . PRO A 1 216 ? 0.978 5.202 -10.948 1.00 92.88 216 PRO A O 1
ATOM 1657 N N . THR A 1 217 ? 2.843 4.501 -11.988 1.00 95.25 217 THR A N 1
ATOM 1658 C CA . THR A 1 217 ? 2.544 3.074 -11.840 1.00 95.25 217 THR A CA 1
ATOM 1659 C C . THR A 1 217 ? 2.387 2.729 -10.363 1.00 95.25 217 THR A C 1
ATOM 1661 O O . THR A 1 217 ? 3.130 3.237 -9.529 1.00 95.25 217 THR A O 1
ATOM 1664 N N . PHE A 1 218 ? 1.407 1.890 -10.050 1.00 97.06 218 PHE A N 1
ATOM 1665 C CA . PHE A 1 218 ? 1.059 1.525 -8.681 1.00 97.06 218 PHE A CA 1
ATOM 1666 C C . PHE A 1 218 ? 0.746 0.031 -8.579 1.00 97.06 218 PHE A C 1
ATOM 1668 O O . PHE A 1 218 ? 0.718 -0.692 -9.580 1.00 97.06 218 PHE A O 1
ATOM 1675 N N . ASN A 1 219 ? 0.509 -0.447 -7.366 1.00 98.12 219 ASN A N 1
ATOM 1676 C CA . ASN A 1 219 ? 0.134 -1.832 -7.090 1.00 98.12 219 ASN A CA 1
ATOM 1677 C C . ASN A 1 219 ? -1.139 -1.926 -6.224 1.00 98.12 219 ASN A C 1
ATOM 1679 O O . ASN A 1 219 ? -1.807 -0.931 -5.922 1.00 98.12 219 ASN A O 1
ATOM 1683 N N . VAL A 1 220 ? -1.513 -3.150 -5.847 1.00 98.50 220 VAL A N 1
ATOM 1684 C CA . VAL A 1 220 ? -2.700 -3.407 -5.017 1.00 98.50 220 VAL A CA 1
ATOM 1685 C C . VAL A 1 220 ? -2.536 -2.819 -3.613 1.00 98.50 220 VAL A C 1
ATOM 1687 O O . VAL A 1 220 ? -3.503 -2.271 -3.073 1.00 98.50 220 VAL A O 1
ATOM 1690 N N . ALA A 1 221 ? -1.337 -2.877 -3.026 1.00 98.31 221 ALA A N 1
ATOM 1691 C CA . ALA A 1 221 ? -1.049 -2.231 -1.751 1.00 98.31 221 ALA A CA 1
ATOM 1692 C C . ALA A 1 221 ? -1.278 -0.711 -1.799 1.00 98.31 221 ALA A C 1
ATOM 1694 O O . ALA A 1 221 ? -1.961 -0.183 -0.920 1.00 98.31 221 ALA A O 1
ATOM 1695 N N . ASP A 1 222 ? -0.802 -0.012 -2.831 1.00 97.25 222 ASP A N 1
ATOM 1696 C CA . ASP A 1 222 ? -0.998 1.435 -2.989 1.00 97.25 222 ASP A CA 1
ATOM 1697 C C . ASP A 1 222 ? -2.481 1.796 -3.113 1.00 97.25 222 ASP A C 1
ATOM 1699 O O . ASP A 1 222 ? -2.973 2.678 -2.404 1.00 97.25 222 ASP A O 1
ATOM 1703 N N . ALA A 1 223 ? -3.220 1.074 -3.962 1.00 98.25 223 ALA A N 1
ATOM 1704 C CA . ALA A 1 223 ? -4.659 1.273 -4.121 1.00 98.25 223 ALA A CA 1
ATOM 1705 C C . ALA A 1 223 ? -5.406 1.068 -2.791 1.00 98.25 223 ALA A C 1
ATOM 1707 O O . ALA A 1 223 ? -6.283 1.855 -2.432 1.00 98.25 223 ALA A O 1
ATOM 1708 N N . SER A 1 224 ? -5.014 0.051 -2.021 1.00 98.56 224 SER A N 1
ATOM 1709 C CA . SER A 1 224 ? -5.608 -0.255 -0.716 1.00 98.56 224 SER A CA 1
ATOM 1710 C C . SER A 1 224 ? -5.316 0.828 0.324 1.00 98.56 224 SER A C 1
ATOM 1712 O O . SER A 1 224 ? -6.209 1.207 1.082 1.00 98.56 224 SER A O 1
ATOM 1714 N N . ILE A 1 225 ? -4.099 1.384 0.334 1.00 97.94 225 ILE A N 1
ATOM 1715 C CA . ILE A 1 225 ? -3.745 2.524 1.190 1.00 97.94 225 ILE A CA 1
ATOM 1716 C C . ILE A 1 225 ? -4.604 3.738 0.829 1.00 97.94 225 ILE A C 1
ATOM 1718 O O . ILE A 1 225 ? -5.203 4.336 1.723 1.00 97.94 225 ILE A O 1
ATOM 1722 N N . VAL A 1 226 ? -4.714 4.083 -0.460 1.00 97.50 226 VAL A N 1
ATOM 1723 C CA . VAL A 1 226 ? -5.513 5.231 -0.923 1.00 97.50 226 VAL A CA 1
ATOM 1724 C C . VAL A 1 226 ? -6.982 5.076 -0.531 1.00 97.50 226 VAL A C 1
ATOM 1726 O O . VAL A 1 226 ? -7.567 6.008 0.019 1.00 97.50 226 VAL A O 1
ATOM 1729 N N . ILE A 1 227 ? -7.572 3.897 -0.743 1.00 97.88 227 ILE A N 1
ATOM 1730 C CA . ILE A 1 227 ? -8.966 3.620 -0.371 1.00 97.88 227 ILE A CA 1
ATOM 1731 C C . ILE A 1 227 ? -9.146 3.698 1.149 1.00 97.88 227 ILE A C 1
ATOM 1733 O O . ILE A 1 227 ? -10.039 4.395 1.633 1.00 97.88 227 ILE A O 1
ATOM 1737 N N . GLY A 1 228 ? -8.294 3.017 1.919 1.00 97.06 228 GLY A N 1
ATOM 1738 C CA . GLY A 1 228 ? -8.407 2.968 3.375 1.00 97.06 228 GLY A CA 1
ATOM 1739 C C . GLY A 1 228 ? -8.238 4.344 4.024 1.00 97.06 228 GLY A C 1
ATOM 1740 O O . GLY A 1 228 ? -9.078 4.772 4.817 1.00 97.06 228 GLY A O 1
ATOM 1741 N N . VAL A 1 229 ? -7.192 5.081 3.640 1.00 94.94 229 VAL A N 1
ATOM 1742 C CA . VAL A 1 229 ? -6.944 6.447 4.125 1.00 94.94 229 VAL A CA 1
ATOM 1743 C C . VAL A 1 229 ? -8.031 7.407 3.644 1.00 94.94 229 VAL A C 1
ATOM 1745 O O . VAL A 1 229 ? -8.489 8.233 4.430 1.00 94.94 229 VAL A O 1
ATOM 1748 N N . GLY A 1 230 ? -8.500 7.280 2.401 1.00 96.31 230 GLY A N 1
ATOM 1749 C CA . GLY A 1 230 ? -9.588 8.097 1.862 1.00 96.31 230 GLY A CA 1
ATOM 1750 C C . GLY A 1 230 ? -10.889 7.936 2.649 1.00 96.31 230 GLY A C 1
ATOM 1751 O O . GLY A 1 230 ? -11.523 8.928 3.006 1.00 96.31 230 GLY A O 1
ATOM 1752 N N . LEU A 1 231 ? -11.253 6.703 3.008 1.00 96.12 231 LEU A N 1
ATOM 1753 C CA . LEU A 1 231 ? -12.426 6.419 3.841 1.00 96.12 231 LEU A CA 1
ATOM 1754 C C . LEU A 1 231 ? -12.265 6.934 5.280 1.00 96.12 231 LEU A C 1
ATOM 1756 O O . LEU A 1 231 ? -13.221 7.456 5.857 1.00 96.12 231 LEU A O 1
ATOM 1760 N N . ILE A 1 232 ? -11.063 6.830 5.857 1.00 93.94 232 ILE A N 1
ATOM 1761 C CA . ILE A 1 232 ? -10.733 7.417 7.167 1.00 93.94 232 ILE A CA 1
ATOM 1762 C C . ILE A 1 232 ? -10.877 8.941 7.122 1.00 93.94 232 ILE A C 1
ATOM 1764 O O . ILE A 1 232 ? -11.536 9.523 7.982 1.00 93.94 232 ILE A O 1
ATOM 1768 N N . ALA A 1 233 ? -10.302 9.588 6.109 1.00 93.31 233 ALA A N 1
ATOM 1769 C CA . ALA A 1 233 ? -10.387 11.030 5.931 1.00 93.31 233 ALA A CA 1
ATOM 1770 C C . ALA A 1 233 ? -11.846 11.469 5.756 1.00 93.31 233 ALA A C 1
ATOM 1772 O O . ALA A 1 233 ? -12.308 12.356 6.471 1.00 93.31 233 ALA A O 1
ATOM 1773 N N . LEU A 1 234 ? -12.602 10.794 4.884 1.00 93.31 234 LEU A N 1
ATOM 1774 C CA . LEU A 1 234 ? -14.027 11.052 4.675 1.00 93.31 234 LEU A CA 1
ATOM 1775 C C . LEU A 1 234 ? -14.817 10.944 5.984 1.00 93.31 234 LEU A C 1
ATOM 1777 O O . LEU A 1 234 ? -15.626 11.819 6.290 1.00 93.31 234 LEU A O 1
ATOM 1781 N N . ARG A 1 235 ? -14.552 9.911 6.796 1.00 90.69 235 ARG A N 1
ATOM 1782 C CA . ARG A 1 235 ? -15.169 9.764 8.118 1.00 90.69 235 ARG A CA 1
ATOM 1783 C C . ARG A 1 235 ? -14.904 10.983 8.992 1.00 90.69 235 ARG A C 1
ATOM 1785 O O . ARG A 1 235 ? -15.855 11.507 9.567 1.00 90.69 235 ARG A O 1
ATOM 1792 N N . LEU A 1 236 ? -13.646 11.407 9.088 1.00 89.94 236 LEU A N 1
ATOM 1793 C CA . LEU A 1 236 ? -13.238 12.540 9.916 1.00 89.94 236 LEU A CA 1
ATOM 1794 C C . LEU A 1 236 ? -13.918 13.837 9.459 1.00 89.94 236 LEU A C 1
ATOM 1796 O O . LEU A 1 236 ? -14.496 14.536 10.292 1.00 89.94 236 LEU A O 1
ATOM 1800 N N . PHE A 1 237 ? -13.949 14.098 8.148 1.00 91.25 237 PHE A N 1
ATOM 1801 C CA . PHE A 1 237 ? -14.620 15.266 7.569 1.00 91.25 237 PHE A CA 1
ATOM 1802 C C . PHE A 1 237 ? -16.127 15.298 7.852 1.00 91.25 237 PHE A C 1
ATOM 1804 O O . PHE A 1 237 ? -16.673 16.361 8.140 1.00 91.25 237 PHE A O 1
ATOM 1811 N N . LEU A 1 238 ? -16.808 14.149 7.808 1.00 89.50 238 LEU A N 1
ATOM 1812 C CA . LEU A 1 238 ? -18.247 14.061 8.089 1.00 89.50 238 LEU A CA 1
ATOM 1813 C C . LEU A 1 238 ? -18.580 14.145 9.590 1.00 89.50 238 LEU A C 1
ATOM 1815 O O . LEU A 1 238 ? -19.725 14.411 9.959 1.00 89.50 238 LEU A O 1
ATOM 1819 N N . THR A 1 239 ? -17.609 13.903 10.473 1.00 84.44 239 THR A N 1
ATOM 1820 C CA . THR A 1 239 ? -17.801 13.983 11.932 1.00 84.44 239 THR A CA 1
ATOM 1821 C C . THR A 1 239 ? -17.470 15.320 12.561 1.00 84.44 239 THR A C 1
ATOM 1823 O O . THR A 1 239 ? -17.733 15.466 13.752 1.00 84.44 239 THR A O 1
ATOM 1826 N N . ASP A 1 240 ? -16.919 16.268 11.804 1.00 78.94 240 ASP A N 1
ATOM 1827 C CA . ASP A 1 240 ? -16.478 17.557 12.334 1.00 78.94 240 ASP A CA 1
ATOM 1828 C C . ASP A 1 240 ? -17.653 18.329 12.978 1.00 78.94 240 ASP A C 1
ATOM 1830 O O . ASP A 1 240 ? -18.577 18.760 12.272 1.00 78.94 240 ASP A O 1
ATOM 1834 N N . PRO A 1 241 ? -17.656 18.512 14.316 1.00 66.31 241 PRO A N 1
ATOM 1835 C CA . PRO A 1 241 ? -18.719 19.225 15.023 1.00 66.31 241 PRO A CA 1
ATOM 1836 C C . PRO A 1 241 ? -18.863 20.676 14.559 1.00 66.31 241 PRO A C 1
ATOM 1838 O O . PRO A 1 241 ? -19.964 21.222 14.601 1.00 66.31 241 PRO A O 1
ATOM 1841 N N . SER A 1 242 ? -17.780 21.276 14.056 1.00 68.94 242 SER A N 1
ATOM 1842 C CA . SER A 1 242 ? -17.731 22.669 13.603 1.00 68.94 242 SER A CA 1
ATOM 1843 C C . SER A 1 242 ? -18.653 22.928 12.406 1.00 68.94 242 SER A C 1
ATOM 1845 O O . SER A 1 242 ? -19.109 24.049 12.204 1.00 68.94 242 SER A O 1
ATOM 1847 N N . ARG A 1 243 ? -18.990 21.888 11.629 1.00 60.06 243 ARG A N 1
ATOM 1848 C CA . ARG A 1 243 ? -19.905 21.989 10.479 1.00 60.06 243 ARG A CA 1
ATOM 1849 C C . ARG A 1 243 ? -21.381 21.819 10.840 1.00 60.06 243 ARG A C 1
ATOM 1851 O O . ARG A 1 243 ? -22.238 22.159 10.031 1.00 60.06 243 ARG A O 1
ATOM 1858 N N . ARG A 1 244 ? -21.699 21.330 12.043 1.00 59.88 244 ARG A N 1
ATOM 1859 C CA . ARG A 1 244 ? -23.093 21.113 12.475 1.00 59.88 244 ARG A CA 1
ATOM 1860 C C . ARG A 1 244 ? -23.818 22.406 12.860 1.00 59.88 244 ARG A C 1
ATOM 1862 O O . ARG A 1 244 ? -25.038 22.405 12.886 1.00 59.88 244 ARG A O 1
ATOM 1869 N N . GLY A 1 245 ? -23.088 23.493 13.125 1.00 59.03 245 GLY A N 1
ATOM 1870 C CA . GLY A 1 245 ? -23.658 24.803 13.474 1.00 59.03 245 GLY A CA 1
ATOM 1871 C C . GLY A 1 245 ? -23.831 25.785 12.308 1.00 59.03 245 GLY A C 1
ATOM 1872 O O . GLY A 1 245 ? -24.373 26.859 12.518 1.00 59.03 245 GLY A O 1
ATOM 1873 N N . ALA A 1 246 ? -23.375 25.452 11.095 1.00 59.44 246 ALA A N 1
ATOM 1874 C CA . ALA A 1 246 ? -23.392 26.365 9.940 1.00 59.44 246 ALA A CA 1
ATOM 1875 C C . ALA A 1 246 ? -24.596 26.166 8.995 1.00 59.44 246 ALA A C 1
ATOM 1877 O O . ALA A 1 246 ? -24.635 26.750 7.917 1.00 59.44 246 ALA A O 1
ATOM 1878 N N . THR A 1 247 ? -25.549 25.306 9.364 1.00 56.50 247 THR A N 1
ATOM 1879 C CA . THR A 1 247 ? -26.732 24.965 8.544 1.00 56.50 247 THR A CA 1
ATOM 1880 C C . THR A 1 247 ? -28.059 25.098 9.298 1.00 56.50 247 THR A C 1
ATOM 1882 O O . THR A 1 247 ? -29.075 24.595 8.825 1.00 56.50 247 THR A O 1
ATOM 1885 N N . SER A 1 248 ? -28.063 25.772 10.454 1.00 44.19 248 SER A N 1
ATOM 1886 C CA . SER A 1 248 ? -29.284 26.123 11.193 1.00 44.19 248 SER A CA 1
ATOM 1887 C C . SER A 1 248 ? -29.710 27.559 10.946 1.00 44.19 248 SER A C 1
ATOM 1889 O O . SER A 1 248 ? -28.813 28.428 10.889 1.00 44.19 248 SER A O 1
#

Secondary structure (DSSP, 8-state):
----------------------PPPP-----------------------------------------------SSSSSSSHHHHTTS---SHHHHHHHHHHHHHHHHHHHHHHHHHHS-TT-EEEEETTTEEEEEEEE--GGGGGGT-HHHHHHHHHHHHHHHHHHHHHHTTT--HHHHHHHHHHHHHHHHHHHHHHHHSSEEEEEEEEETTEEPPPB-HHHHHHHHHHHHHHHHHHHH-GGGTTS--

Mean predicted aligned error: 17.9 Å

Sequence (248 aa):
MRGERPDQGGDRRRCRADQPAGRPPRLARCRDPGRGARDRSRRDVGRCRARRGARRGGGAPAPRRRPRLSTSASRTIGHVSSEAARRGIRVEPAIVGSAALVILLADQVSKAAVSSAIPIGDRVRLLGDFVQLWNAQNHGAAFSLFQGGTLLFLIVSVLAFGLIGYLYRSWQGGPLWLYATLGVALGGILGNLIDRLRYGYVTDFISVGFGEVRWPTFNVADASIVIGVGLIALRLFLTDPSRRGATS